Protein AF-A0A412IDP2-F1 (afdb_monomer)

Organism: NCBI:txid246787

pLDDT: mean 75.6, std 15.29, range [28.62, 92.94]

Mean predicted aligned error: 11.2 Å

Secondary structure (DSSP, 8-state):
-------HHHHHHHHHHHHHHHHHHHGGG-TT-HHHHHHHHHHHHHHHHHHHHHHHHT--SS--HHHHIIIIIHHHHHHHHHHHHHHHHHSTT----TTS--TTHHHHHHHHHHHHHHHHHTTSTTHHHHHHHHHHHHHT-GGGSSSTTHHHHHHHHHHHHHHHHHHHSTHHHHHHHHHHHHTT-THHHHHHHH--

InterPro domains:
  IPR002656 Acyltransferase 3 domain [PF01757] (7-167)
  IPR052734 Nodulation factor acetyltransferase [PTHR37312] (3-172)

Foldseek 3Di:
DDPDPPVVVLVVVVVVLVVLVVLLVVLPPVPDDPVSVVSNVVSVVCNLLVVLLQLLLPADLDDDLVVLCVPQVVVLVVVQVVVLVVCPVPPPPDDDDPFARDDCSLVSVLSSVLNVCRNVLVVDPPSLVVLCVQLVVLVPPPVCPGGSNNNVSSVNSNSSNNSNCVNPPVCVVVVCCVVCVVVVDPCVVVVVVVVD

Radius of gyration: 19.58 Å; Cα contacts (8 Å, |Δi|>4): 154; chains: 1; bounding box: 43×48×55 Å

Structure (mmCIF, N/CA/C/O backbone):
data_AF-A0A412IDP2-F1
#
_entry.id   AF-A0A412IDP2-F1
#
loop_
_atom_site.group_PDB
_atom_site.id
_atom_site.type_symbol
_atom_site.label_atom_id
_atom_site.label_alt_id
_atom_site.label_comp_id
_atom_site.label_asym_id
_atom_site.label_entity_id
_atom_site.label_seq_id
_atom_site.pdbx_PDB_ins_code
_atom_site.Cartn_x
_atom_site.Cartn_y
_atom_site.Cartn_z
_atom_site.occupancy
_atom_site.B_iso_or_equiv
_atom_site.auth_seq_id
_atom_site.auth_comp_id
_atom_site.auth_asym_id
_atom_site.auth_atom_id
_atom_site.pdbx_PDB_model_num
ATOM 1 N N . MET A 1 1 ? 1.877 4.593 30.888 1.00 32.22 1 MET A N 1
ATOM 2 C CA . MET A 1 1 ? 3.137 4.223 30.207 1.00 32.22 1 MET A CA 1
ATOM 3 C C . MET A 1 1 ? 2.965 2.845 29.567 1.00 32.22 1 MET A C 1
ATOM 5 O O . MET A 1 1 ? 3.419 1.853 30.108 1.00 32.22 1 MET A O 1
ATOM 9 N N . MET A 1 2 ? 2.223 2.764 28.457 1.00 28.62 2 MET A N 1
ATOM 10 C CA . MET A 1 2 ? 2.074 1.536 27.661 1.00 28.62 2 MET A CA 1
ATOM 11 C C . MET A 1 2 ? 2.874 1.723 26.373 1.00 28.62 2 MET A C 1
ATOM 13 O O . MET A 1 2 ? 2.318 2.063 25.331 1.00 28.62 2 MET A O 1
ATOM 17 N N . MET A 1 3 ? 4.200 1.613 26.475 1.00 34.38 3 MET A N 1
ATOM 18 C CA . MET A 1 3 ? 5.043 1.526 25.286 1.00 34.38 3 MET A CA 1
ATOM 19 C C . MET A 1 3 ? 4.814 0.173 24.620 1.00 34.38 3 MET A C 1
ATOM 21 O O . MET A 1 3 ? 4.956 -0.871 25.249 1.00 34.38 3 MET A O 1
ATOM 25 N N . GLU A 1 4 ? 4.417 0.249 23.352 1.00 42.62 4 GLU A N 1
ATOM 26 C CA . GLU A 1 4 ? 4.683 -0.704 22.277 1.00 42.62 4 GLU A CA 1
ATOM 27 C C . GLU A 1 4 ? 5.046 -2.133 22.700 1.00 42.62 4 GLU A C 1
ATOM 29 O O . GLU A 1 4 ? 6.212 -2.525 22.712 1.00 42.62 4 GLU A O 1
ATOM 34 N N . LYS A 1 5 ? 4.036 -2.995 22.846 1.00 40.06 5 LYS A N 1
ATOM 35 C CA . LYS A 1 5 ? 4.238 -4.400 22.481 1.00 40.06 5 LYS A CA 1
ATOM 36 C C . LYS A 1 5 ? 4.329 -4.453 20.953 1.00 40.06 5 LYS A C 1
ATOM 38 O O . LYS A 1 5 ? 3.347 -4.739 20.271 1.00 40.06 5 LYS A O 1
ATOM 43 N N . ARG A 1 6 ? 5.487 -4.061 20.409 1.00 53.22 6 ARG A N 1
ATOM 44 C CA . ARG A 1 6 ? 5.810 -4.189 18.983 1.00 53.22 6 ARG A CA 1
ATOM 45 C C . ARG A 1 6 ? 5.564 -5.652 18.619 1.00 53.22 6 ARG A C 1
ATOM 47 O O . ARG A 1 6 ? 6.106 -6.549 19.264 1.00 53.22 6 ARG A O 1
ATOM 54 N N . ILE A 1 7 ? 4.673 -5.909 17.667 1.00 56.81 7 ILE A N 1
ATOM 55 C CA . ILE A 1 7 ? 4.311 -7.277 17.287 1.00 56.81 7 ILE A CA 1
ATOM 56 C C . ILE A 1 7 ? 5.505 -7.843 16.515 1.00 56.81 7 ILE A C 1
ATOM 58 O O . ILE A 1 7 ? 5.587 -7.677 15.303 1.00 56.81 7 ILE A O 1
ATOM 62 N N . TYR A 1 8 ? 6.435 -8.477 17.230 1.00 58.53 8 TYR A N 1
ATOM 63 C CA . TYR A 1 8 ? 7.696 -9.015 16.704 1.00 58.53 8 TYR A CA 1
ATOM 64 C C . TYR A 1 8 ? 7.496 -9.834 15.417 1.00 58.53 8 TYR A C 1
ATOM 66 O O . TYR A 1 8 ? 8.236 -9.701 14.446 1.00 58.53 8 TYR A O 1
ATOM 74 N N . ASN A 1 9 ? 6.396 -10.589 15.354 1.00 65.75 9 ASN A N 1
ATOM 75 C CA . ASN A 1 9 ? 6.043 -11.403 14.194 1.00 65.75 9 ASN A CA 1
ATOM 76 C C . ASN A 1 9 ? 5.791 -10.577 12.920 1.00 65.75 9 ASN A C 1
ATOM 78 O O . ASN A 1 9 ? 6.116 -11.039 11.833 1.00 65.75 9 ASN A O 1
ATOM 82 N N . LEU A 1 10 ? 5.236 -9.363 13.020 1.00 71.06 10 LEU A N 1
ATOM 83 C CA . LEU A 1 10 ? 4.977 -8.523 11.843 1.00 71.06 10 LEU A CA 1
ATOM 84 C C . LEU A 1 10 ? 6.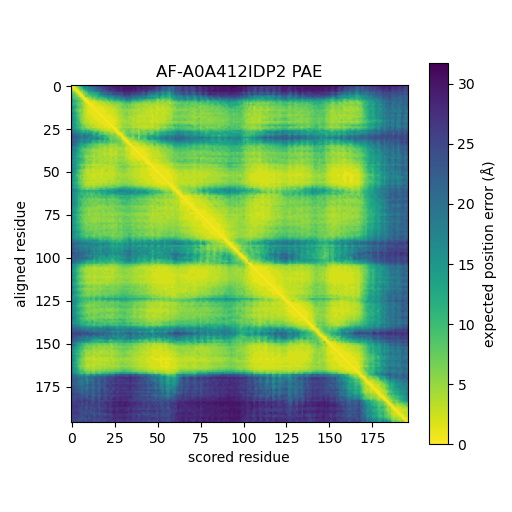254 -7.912 11.275 1.00 71.06 10 LEU A C 1
ATOM 86 O O . LEU A 1 10 ? 6.346 -7.724 10.064 1.00 71.06 10 LEU A O 1
ATOM 90 N N . ASP A 1 11 ? 7.230 -7.602 12.124 1.00 75.25 11 ASP A N 1
ATOM 91 C CA . ASP A 1 11 ? 8.505 -7.062 11.662 1.00 75.25 11 ASP A CA 1
ATOM 92 C C . ASP A 1 11 ? 9.315 -8.136 10.918 1.00 75.25 11 ASP A C 1
ATOM 94 O O . ASP A 1 11 ? 9.842 -7.851 9.843 1.00 75.25 11 ASP A O 1
ATOM 98 N N . ASN A 1 12 ? 9.280 -9.395 11.373 1.00 79.88 12 ASN A N 1
ATOM 99 C CA . ASN A 1 12 ? 9.872 -10.527 10.645 1.00 79.88 12 ASN A CA 1
ATOM 100 C C . ASN A 1 12 ? 9.239 -10.726 9.259 1.00 79.88 12 ASN A C 1
ATOM 102 O O . ASN A 1 12 ? 9.946 -10.931 8.273 1.00 79.88 12 ASN A O 1
ATOM 106 N N . VAL A 1 13 ? 7.909 -10.612 9.156 1.00 80.88 13 VAL A N 1
ATOM 107 C CA . VAL A 1 13 ? 7.217 -10.724 7.862 1.00 80.88 13 VAL A CA 1
ATOM 108 C C . VAL A 1 13 ? 7.631 -9.594 6.917 1.00 80.88 13 VAL A C 1
ATOM 110 O O . VAL A 1 13 ? 7.872 -9.851 5.741 1.00 80.88 13 VAL A O 1
ATOM 113 N N . LYS A 1 14 ? 7.777 -8.353 7.402 1.00 79.69 14 LYS A N 1
ATOM 114 C CA . LYS A 1 14 ? 8.266 -7.243 6.564 1.00 79.69 14 LYS A CA 1
ATOM 115 C C . LYS A 1 14 ? 9.670 -7.504 6.032 1.00 79.69 14 LYS A C 1
ATOM 117 O O . LYS A 1 14 ? 9.918 -7.209 4.870 1.00 79.69 14 LYS A O 1
ATOM 122 N N . VAL A 1 15 ? 10.566 -8.060 6.851 1.00 84.75 15 VAL A N 1
ATOM 123 C CA . VAL A 1 15 ? 11.925 -8.409 6.410 1.00 84.75 15 VAL A CA 1
ATOM 124 C C . VAL A 1 15 ? 11.870 -9.433 5.277 1.00 84.75 15 VAL A C 1
ATOM 126 O O . VAL A 1 15 ? 12.473 -9.207 4.232 1.00 84.75 15 VAL A O 1
ATOM 129 N N . ILE A 1 16 ? 11.081 -10.501 5.434 1.00 84.12 16 ILE A N 1
ATOM 130 C CA . ILE A 1 16 ? 10.893 -11.516 4.384 1.00 84.12 16 ILE A CA 1
ATOM 131 C C . ILE A 1 16 ? 10.334 -10.883 3.104 1.00 84.12 16 ILE A C 1
ATOM 133 O O . ILE A 1 16 ? 10.817 -11.174 2.014 1.00 84.12 16 ILE A O 1
ATOM 137 N N . LEU A 1 17 ? 9.357 -9.979 3.220 1.00 84.94 17 LEU A N 1
ATOM 138 C CA . LEU A 1 17 ? 8.797 -9.282 2.063 1.00 84.94 17 LEU A CA 1
ATOM 139 C C . LEU A 1 17 ? 9.819 -8.395 1.360 1.00 84.94 17 LEU A C 1
ATOM 141 O O . LEU A 1 17 ? 9.873 -8.404 0.138 1.00 84.94 17 LEU A O 1
ATOM 145 N N . ILE A 1 18 ? 10.634 -7.647 2.106 1.00 86.12 18 ILE A N 1
ATOM 146 C CA . ILE A 1 18 ? 11.686 -6.803 1.528 1.00 86.12 18 ILE A CA 1
ATOM 147 C C . ILE A 1 18 ? 12.706 -7.671 0.787 1.00 86.12 18 ILE A C 1
ATOM 149 O O . ILE A 1 18 ? 13.084 -7.338 -0.333 1.00 86.12 18 ILE A O 1
ATOM 153 N N . LEU A 1 19 ? 13.100 -8.813 1.356 1.00 86.06 19 LEU A N 1
ATOM 154 C CA . LEU A 1 19 ? 13.964 -9.771 0.664 1.00 86.06 19 LEU A CA 1
ATOM 155 C C . LEU A 1 19 ? 13.311 -10.285 -0.626 1.00 86.06 19 LEU A C 1
ATOM 157 O O . LEU A 1 19 ? 13.968 -10.348 -1.661 1.00 86.06 19 LEU A O 1
ATOM 161 N N . LEU A 1 20 ? 12.009 -10.577 -0.593 1.00 84.81 20 LEU A N 1
ATOM 162 C CA . LEU A 1 20 ? 11.258 -11.035 -1.761 1.00 84.81 20 LEU A CA 1
ATOM 163 C C . LEU A 1 20 ? 11.147 -9.951 -2.852 1.00 84.81 20 LEU A C 1
ATOM 165 O O . LEU A 1 20 ? 11.246 -10.274 -4.035 1.00 84.81 20 LEU A O 1
ATOM 169 N N . VAL A 1 21 ? 11.021 -8.669 -2.470 1.00 85.25 21 VAL A N 1
ATOM 170 C CA . VAL A 1 21 ? 11.122 -7.516 -3.390 1.00 85.25 21 VAL A CA 1
ATOM 171 C C . VAL A 1 21 ? 12.492 -7.500 -4.061 1.00 85.25 21 VAL A C 1
ATOM 173 O O . VAL A 1 21 ? 12.570 -7.403 -5.284 1.00 85.25 21 VAL A O 1
ATOM 176 N N . ILE A 1 22 ? 13.565 -7.595 -3.270 1.00 85.56 22 ILE A N 1
ATOM 177 C CA . ILE A 1 22 ? 14.941 -7.526 -3.774 1.00 85.56 22 ILE A CA 1
ATOM 178 C C . ILE A 1 22 ? 15.183 -8.656 -4.775 1.00 85.56 22 ILE A C 1
ATOM 180 O O . ILE A 1 22 ? 15.602 -8.376 -5.892 1.00 85.56 22 ILE A O 1
ATOM 184 N N . ILE A 1 23 ? 14.834 -9.898 -4.423 1.00 84.19 23 ILE A N 1
ATOM 185 C CA . ILE A 1 23 ? 14.954 -11.061 -5.316 1.00 84.19 23 ILE A CA 1
ATOM 186 C C . ILE A 1 23 ? 14.135 -10.852 -6.598 1.00 84.19 23 ILE A C 1
ATOM 188 O O . ILE A 1 23 ? 14.627 -11.080 -7.699 1.00 84.19 23 ILE A O 1
ATOM 192 N N . GLY A 1 24 ? 12.895 -10.369 -6.482 1.00 80.50 24 GLY A N 1
ATOM 193 C CA . GLY A 1 24 ? 12.054 -10.103 -7.649 1.00 80.50 24 GLY A CA 1
ATOM 194 C C . GLY A 1 24 ? 12.657 -9.074 -8.613 1.00 80.50 24 GLY A C 1
ATOM 195 O O . GLY A 1 24 ? 12.518 -9.223 -9.826 1.00 80.50 24 GLY A O 1
ATOM 196 N N . HIS A 1 25 ? 13.340 -8.049 -8.093 1.00 82.25 25 HIS A N 1
ATOM 197 C CA . HIS A 1 25 ? 13.993 -7.020 -8.906 1.00 82.25 25 HIS A CA 1
ATOM 198 C C . HIS A 1 25 ? 15.374 -7.423 -9.429 1.00 82.25 25 HIS A C 1
ATOM 200 O O . HIS A 1 25 ? 15.733 -7.007 -10.526 1.00 82.25 25 HIS A O 1
ATOM 206 N N . THR A 1 26 ? 16.155 -8.226 -8.707 1.00 80.88 26 THR A N 1
ATOM 207 C CA . THR A 1 26 ? 17.457 -8.694 -9.213 1.00 80.88 26 THR A CA 1
ATOM 208 C C . THR A 1 26 ? 17.288 -9.661 -10.378 1.00 80.88 26 THR A C 1
ATOM 210 O O . THR A 1 26 ? 18.048 -9.602 -11.341 1.00 80.88 26 THR A O 1
ATOM 213 N N . LEU A 1 27 ? 16.235 -10.479 -10.345 1.00 79.06 27 LEU A N 1
ATOM 214 C CA . LEU A 1 27 ? 15.867 -11.377 -11.439 1.00 79.06 27 LEU A CA 1
ATOM 215 C C . LEU A 1 27 ? 15.284 -10.635 -12.653 1.00 79.06 27 LEU A C 1
ATOM 217 O O . LEU A 1 27 ? 15.043 -11.249 -13.693 1.00 79.06 27 LEU A O 1
ATOM 221 N N . LEU A 1 28 ? 15.051 -9.317 -12.561 1.00 68.25 28 LEU A N 1
ATOM 222 C CA . LEU A 1 28 ? 14.454 -8.550 -13.654 1.00 68.25 28 LEU A CA 1
ATOM 223 C C . LEU A 1 28 ? 15.334 -8.548 -14.914 1.00 68.25 28 LEU A C 1
ATOM 225 O O . LEU A 1 28 ? 14.795 -8.457 -16.007 1.00 68.25 28 LEU A O 1
ATOM 229 N N . ASN A 1 29 ? 16.653 -8.696 -14.763 1.00 66.75 29 ASN A N 1
ATOM 230 C CA . ASN A 1 29 ? 17.625 -8.672 -15.863 1.00 66.75 29 ASN A CA 1
ATOM 231 C C . ASN A 1 29 ? 17.911 -10.056 -16.477 1.00 66.75 29 ASN A C 1
ATOM 233 O O . ASN A 1 29 ? 18.666 -10.150 -17.440 1.00 66.75 29 ASN A O 1
ATOM 237 N N . SER A 1 30 ? 17.313 -11.123 -15.945 1.00 69.56 30 SER A N 1
ATOM 238 C CA . SER A 1 30 ? 17.526 -12.509 -16.382 1.00 69.56 30 SER A CA 1
ATOM 239 C C . SER A 1 30 ? 16.398 -12.996 -17.301 1.00 69.56 30 SER A C 1
ATOM 241 O O . SER A 1 30 ? 15.709 -13.964 -16.991 1.00 69.56 30 SER A O 1
ATOM 243 N N . TYR A 1 31 ? 16.171 -12.291 -18.412 1.00 65.81 31 TYR A N 1
ATOM 244 C CA . TYR A 1 31 ? 15.151 -12.670 -19.398 1.00 65.81 31 TYR A CA 1
ATOM 245 C C . TYR A 1 31 ? 15.568 -13.928 -20.180 1.00 65.81 31 TYR A C 1
ATOM 247 O O . TYR A 1 31 ? 16.721 -14.037 -20.591 1.00 65.81 31 TYR A O 1
ATOM 255 N N . GLY A 1 32 ? 14.619 -14.838 -20.437 1.00 68.38 32 GLY A N 1
ATOM 256 C CA . GLY A 1 32 ? 14.796 -15.976 -21.356 1.00 68.38 32 GLY A CA 1
ATOM 257 C C . GLY A 1 32 ? 14.748 -17.375 -20.731 1.00 68.38 32 GLY A C 1
ATOM 258 O O . GLY A 1 32 ? 14.792 -18.348 -21.474 1.00 68.38 32 GLY A O 1
ATOM 259 N N . ASP A 1 33 ? 14.626 -17.486 -19.406 1.00 80.62 33 ASP A N 1
ATOM 260 C CA . ASP A 1 33 ? 14.423 -18.759 -18.699 1.00 80.62 33 ASP A CA 1
ATOM 261 C C . ASP A 1 33 ? 13.018 -18.802 -18.072 1.00 80.62 33 ASP A C 1
ATOM 263 O O . ASP A 1 33 ? 12.671 -17.967 -17.226 1.00 80.62 33 ASP A O 1
ATOM 267 N N . ASP A 1 34 ? 12.216 -19.791 -18.473 1.00 80.75 34 ASP A N 1
ATOM 268 C CA . ASP A 1 34 ? 10.851 -20.011 -17.983 1.00 80.75 34 ASP A CA 1
ATOM 269 C C . ASP A 1 34 ? 10.806 -20.216 -16.458 1.00 80.75 34 ASP A C 1
ATOM 271 O O . ASP A 1 34 ? 9.870 -19.767 -15.787 1.00 80.75 34 ASP A O 1
ATOM 275 N N . GLY A 1 35 ? 11.839 -20.842 -15.882 1.00 82.06 35 GLY A N 1
ATOM 276 C CA . GLY A 1 35 ? 11.953 -21.039 -14.438 1.00 82.06 35 GLY A CA 1
ATOM 277 C C . GLY A 1 35 ? 12.119 -19.718 -13.685 1.00 82.06 35 GLY A C 1
ATOM 278 O O . GLY A 1 35 ? 11.480 -19.495 -12.652 1.00 82.06 35 GLY A O 1
ATOM 279 N N . ILE A 1 36 ? 12.924 -18.801 -14.226 1.00 81.12 36 ILE A N 1
ATOM 280 C CA . ILE A 1 36 ? 13.167 -17.480 -13.634 1.00 81.12 36 ILE A CA 1
ATOM 281 C C . ILE A 1 36 ? 11.921 -16.594 -13.741 1.00 81.12 36 ILE A C 1
ATOM 283 O O . ILE A 1 36 ? 11.580 -15.889 -12.784 1.00 81.12 36 ILE A O 1
ATOM 287 N N . GLU A 1 37 ? 11.197 -16.652 -14.861 1.00 80.25 37 GLU A N 1
ATOM 288 C CA . GLU A 1 37 ? 9.936 -15.920 -15.009 1.00 80.25 37 GLU A CA 1
ATOM 289 C C . GLU A 1 37 ? 8.860 -16.419 -14.037 1.00 80.25 37 GLU A C 1
ATOM 291 O O . GLU A 1 37 ? 8.148 -15.604 -13.438 1.00 80.25 37 GLU A O 1
ATOM 296 N N . TYR A 1 38 ? 8.786 -17.730 -13.787 1.00 82.12 38 TYR A N 1
ATOM 297 C CA . TYR A 1 38 ? 7.867 -18.285 -12.793 1.00 82.12 38 TYR A CA 1
ATOM 298 C C . TYR A 1 38 ? 8.193 -17.807 -11.370 1.00 82.12 38 TYR A C 1
ATOM 300 O O . TYR A 1 38 ? 7.304 -17.369 -10.631 1.00 82.12 38 TYR A O 1
ATOM 308 N N . ILE A 1 39 ? 9.477 -17.796 -10.995 1.00 82.12 39 ILE A N 1
ATOM 309 C CA . ILE A 1 39 ? 9.930 -17.264 -9.701 1.00 82.12 39 ILE A CA 1
ATOM 310 C C . ILE A 1 39 ? 9.581 -15.774 -9.584 1.00 82.12 39 ILE A C 1
ATOM 312 O O . ILE A 1 39 ? 9.013 -15.344 -8.577 1.00 82.12 39 ILE A O 1
ATOM 316 N N . ARG A 1 40 ? 9.833 -14.980 -10.631 1.00 79.50 40 ARG A N 1
ATOM 317 C CA . ARG A 1 40 ? 9.464 -13.554 -10.677 1.00 79.50 40 ARG A CA 1
ATOM 318 C C . ARG A 1 40 ? 7.965 -13.323 -10.534 1.00 79.50 40 ARG A C 1
ATOM 320 O O . ARG A 1 40 ? 7.552 -12.348 -9.894 1.00 79.50 40 ARG A O 1
ATOM 327 N N . PHE A 1 41 ? 7.150 -14.167 -11.160 1.00 80.62 41 PHE A N 1
ATOM 328 C CA . PHE A 1 41 ? 5.699 -14.108 -11.042 1.00 80.62 41 PHE A CA 1
ATOM 329 C C . PHE A 1 41 ? 5.271 -14.341 -9.591 1.00 80.62 41 PHE A C 1
ATOM 331 O O . PHE A 1 41 ? 4.593 -13.489 -9.018 1.00 80.62 41 PHE A O 1
ATOM 338 N N . ILE A 1 42 ? 5.764 -15.411 -8.959 1.00 81.19 42 ILE A N 1
ATOM 339 C CA . ILE A 1 42 ? 5.504 -15.715 -7.546 1.00 81.19 42 ILE A CA 1
ATOM 340 C C . ILE A 1 42 ? 5.921 -14.543 -6.652 1.00 81.19 42 ILE A C 1
ATOM 342 O O . ILE A 1 42 ? 5.106 -14.045 -5.871 1.00 81.19 42 ILE A O 1
ATOM 346 N N . CYS A 1 43 ? 7.154 -14.044 -6.790 1.00 83.44 43 CYS A N 1
ATOM 347 C CA . CYS A 1 43 ? 7.641 -12.924 -5.987 1.00 83.44 43 CYS A CA 1
ATOM 348 C C . CYS A 1 43 ? 6.701 -11.715 -6.085 1.00 83.44 43 CYS A C 1
ATOM 350 O O . CYS A 1 43 ? 6.310 -11.160 -5.059 1.00 83.44 43 CYS A O 1
ATOM 352 N N . ARG A 1 44 ? 6.259 -11.327 -7.287 1.00 75.62 44 ARG A N 1
ATOM 353 C CA . ARG A 1 44 ? 5.337 -10.188 -7.451 1.00 75.62 44 ARG A CA 1
ATOM 354 C C . ARG A 1 44 ? 3.932 -10.466 -6.920 1.00 75.62 44 ARG A C 1
ATOM 356 O O . ARG A 1 44 ? 3.363 -9.588 -6.267 1.00 75.62 44 ARG A O 1
ATOM 363 N N . CYS A 1 45 ? 3.395 -11.661 -7.159 1.00 81.62 45 CYS A N 1
ATOM 364 C CA . CYS A 1 45 ? 2.049 -12.051 -6.742 1.00 81.62 45 CYS A CA 1
ATOM 365 C C . CYS A 1 45 ? 1.868 -12.059 -5.228 1.00 81.62 45 CYS A C 1
ATOM 367 O O . CYS A 1 45 ? 0.792 -11.710 -4.759 1.00 81.62 45 CYS A O 1
ATOM 369 N N . PHE A 1 46 ? 2.891 -12.417 -4.453 1.00 80.69 46 PHE A N 1
ATOM 370 C CA . PHE A 1 46 ? 2.774 -12.412 -2.994 1.00 80.69 46 PHE A CA 1
ATOM 371 C C . PHE A 1 46 ? 3.203 -11.088 -2.379 1.00 80.69 46 PHE A C 1
ATOM 373 O O . PHE A 1 46 ? 2.555 -10.601 -1.455 1.00 80.69 46 PHE A O 1
ATOM 380 N N . THR A 1 47 ? 4.261 -10.467 -2.897 1.00 86.38 47 THR A N 1
ATOM 381 C CA . THR A 1 47 ? 4.866 -9.331 -2.203 1.00 86.38 47 THR A CA 1
ATOM 382 C C . THR A 1 47 ? 3.946 -8.120 -2.153 1.00 86.38 47 THR A C 1
ATOM 384 O O . THR A 1 47 ? 3.708 -7.579 -1.075 1.00 86.38 47 THR A O 1
ATOM 387 N N . MET A 1 48 ? 3.378 -7.708 -3.291 1.00 86.31 48 MET A N 1
ATOM 388 C CA . MET A 1 48 ? 2.566 -6.486 -3.345 1.00 86.31 48 MET A CA 1
ATOM 389 C C . MET A 1 48 ? 1.237 -6.622 -2.585 1.00 86.31 48 MET A C 1
ATOM 391 O O . MET A 1 48 ? 0.940 -5.739 -1.770 1.00 86.31 48 MET A O 1
ATOM 395 N N . PRO A 1 49 ? 0.459 -7.713 -2.737 1.00 87.88 49 PRO A N 1
ATOM 396 C CA . PRO A 1 49 ? -0.740 -7.918 -1.927 1.00 87.88 49 PRO A CA 1
ATOM 397 C C . PRO A 1 49 ? -0.453 -7.994 -0.430 1.00 87.88 49 PRO A C 1
ATOM 399 O O . PRO A 1 49 ? -1.168 -7.380 0.360 1.00 87.88 49 PRO A O 1
ATOM 402 N N . LEU A 1 50 ? 0.606 -8.701 -0.024 1.00 87.62 50 LEU A N 1
ATOM 403 C CA . LEU A 1 50 ? 0.900 -8.918 1.392 1.00 87.62 50 LEU A CA 1
ATOM 404 C C . LEU A 1 50 ? 1.461 -7.648 2.048 1.00 87.62 50 LEU A C 1
ATOM 406 O O . LEU A 1 50 ? 1.082 -7.315 3.170 1.00 87.62 50 LEU A O 1
ATOM 410 N N . PHE A 1 51 ? 2.263 -6.862 1.323 1.00 88.56 51 PHE A N 1
ATOM 411 C CA . PHE A 1 51 ? 2.705 -5.540 1.773 1.00 88.56 51 PHE A CA 1
ATOM 412 C C . PHE A 1 51 ? 1.521 -4.571 1.933 1.00 88.56 51 PHE A C 1
ATOM 414 O O . PHE A 1 51 ? 1.415 -3.873 2.950 1.00 88.56 51 PHE A O 1
ATOM 421 N N . THR A 1 52 ? 0.578 -4.604 0.985 1.00 91.12 52 THR A N 1
ATOM 422 C CA . THR A 1 52 ? -0.669 -3.826 1.045 1.00 91.12 52 THR A CA 1
ATOM 423 C C . THR A 1 52 ? -1.532 -4.233 2.240 1.00 91.12 52 THR A C 1
ATOM 425 O O . THR A 1 52 ? -2.009 -3.374 2.985 1.00 91.12 52 THR A O 1
ATOM 428 N N . PHE A 1 53 ? -1.674 -5.538 2.477 1.00 90.19 53 PHE A N 1
ATOM 429 C CA . PHE A 1 53 ? -2.405 -6.091 3.614 1.00 90.19 53 PHE A CA 1
ATOM 430 C C . PHE A 1 53 ? -1.801 -5.654 4.954 1.00 90.19 53 PHE A C 1
ATOM 432 O O . PHE A 1 53 ? -2.511 -5.119 5.804 1.00 90.19 53 PHE A O 1
ATOM 439 N N . ILE A 1 54 ? -0.484 -5.799 5.142 1.00 87.06 54 ILE A N 1
ATOM 440 C CA . ILE A 1 54 ? 0.195 -5.355 6.373 1.00 87.06 54 ILE A CA 1
ATOM 441 C C . ILE A 1 54 ? 0.024 -3.849 6.577 1.00 87.06 54 ILE A C 1
ATOM 443 O O . ILE A 1 54 ? -0.171 -3.382 7.700 1.00 87.06 54 ILE A O 1
ATOM 447 N N . SER A 1 55 ? 0.072 -3.073 5.498 1.00 89.31 55 SER A N 1
ATOM 448 C CA . SER A 1 55 ? -0.105 -1.626 5.582 1.00 89.31 55 SER A CA 1
ATOM 449 C C . SER A 1 55 ? -1.525 -1.241 6.003 1.00 89.31 55 SER A C 1
ATOM 451 O O . SER A 1 55 ? -1.686 -0.289 6.769 1.00 89.31 55 SER A O 1
ATOM 453 N N . GLY A 1 56 ? -2.538 -1.996 5.569 1.00 88.62 56 GLY A N 1
ATOM 454 C CA . GLY A 1 56 ? -3.908 -1.899 6.072 1.00 88.62 56 GLY A CA 1
ATOM 455 C C . GLY A 1 56 ? -4.013 -2.284 7.547 1.00 88.62 56 GLY A C 1
ATOM 456 O O . GLY A 1 56 ? -4.562 -1.524 8.339 1.00 88.62 56 GLY A O 1
ATOM 457 N N . TYR A 1 57 ? -3.394 -3.401 7.937 1.00 86.19 57 TYR A N 1
ATOM 458 C CA . TYR A 1 57 ? -3.366 -3.898 9.319 1.00 86.19 57 TYR A CA 1
ATOM 459 C C . TYR A 1 57 ? -2.787 -2.876 10.309 1.00 86.19 57 TYR A C 1
ATOM 461 O O . TYR A 1 57 ? -3.286 -2.708 11.419 1.00 86.19 57 TYR A O 1
ATOM 469 N N . LEU A 1 58 ? -1.738 -2.155 9.907 1.00 85.19 58 LEU A N 1
ATOM 470 C CA . LEU A 1 58 ? -1.096 -1.127 10.735 1.00 85.19 58 LEU A CA 1
ATOM 471 C C . LEU A 1 58 ? -1.782 0.248 10.658 1.00 85.19 58 LEU A C 1
ATOM 473 O O . LEU A 1 58 ? -1.406 1.168 11.389 1.00 85.19 58 LEU A O 1
ATOM 477 N N . THR A 1 59 ? -2.748 0.424 9.756 1.00 86.62 59 THR A N 1
ATOM 478 C CA . THR A 1 59 ? -3.460 1.693 9.587 1.00 86.62 59 THR A CA 1
ATOM 479 C C . THR A 1 59 ? -4.525 1.845 10.668 1.00 86.62 59 THR A C 1
ATOM 481 O O . THR A 1 59 ? -5.227 0.900 10.993 1.00 86.62 59 THR A O 1
ATOM 484 N N . LYS A 1 60 ? -4.649 3.058 11.215 1.00 82.56 60 LYS A N 1
ATOM 485 C CA . LYS A 1 60 ? -5.671 3.423 12.206 1.00 82.56 60 LYS A CA 1
ATOM 486 C C . LYS A 1 60 ? -6.830 4.145 11.524 1.00 82.56 60 LY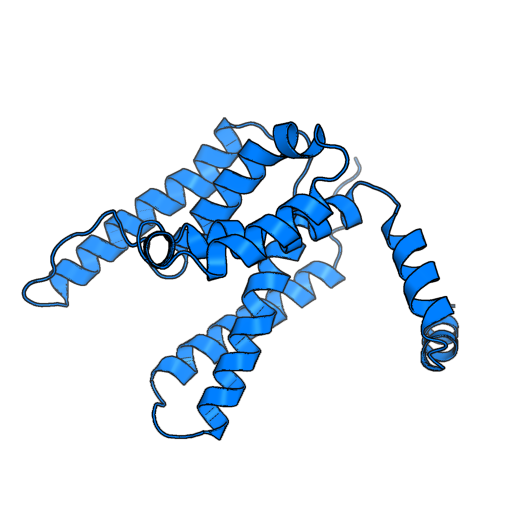S A C 1
ATOM 488 O O . LYS A 1 60 ? -6.601 4.814 10.520 1.00 82.56 60 LYS A O 1
ATOM 493 N N . LYS A 1 61 ? -8.038 4.052 12.095 1.00 77.31 61 LYS A N 1
ATOM 494 C CA . LYS A 1 61 ? -9.253 4.711 11.573 1.00 77.31 61 LYS A CA 1
ATOM 495 C C . LYS A 1 61 ? -9.079 6.220 11.407 1.00 77.31 61 LYS A C 1
ATOM 497 O O . LYS A 1 61 ? -9.391 6.779 10.363 1.00 77.31 61 LYS A O 1
ATOM 502 N N . GLU A 1 62 ? -8.595 6.864 12.463 1.00 77.56 62 GLU A N 1
ATOM 503 C CA . GLU A 1 62 ? -8.371 8.302 12.501 1.00 77.56 62 GLU A CA 1
ATOM 504 C C . GLU A 1 62 ? -6.887 8.578 12.300 1.00 77.56 62 GLU A C 1
ATOM 506 O O . GLU A 1 62 ? -6.027 8.100 13.047 1.00 77.56 62 GLU A O 1
ATOM 511 N N . GLN A 1 63 ? -6.581 9.333 11.252 1.00 79.81 63 GLN A N 1
ATOM 512 C CA . GLN A 1 63 ? -5.227 9.753 10.937 1.00 79.81 63 GLN A CA 1
ATOM 513 C C . GLN A 1 63 ? -5.225 11.234 10.602 1.00 79.81 63 GLN A C 1
ATOM 515 O O . GLN A 1 63 ? -6.062 11.717 9.843 1.00 79.81 63 GLN A O 1
ATOM 520 N N . ALA A 1 64 ? -4.243 11.951 11.140 1.00 84.25 64 ALA A N 1
ATOM 521 C CA . ALA A 1 64 ? -4.020 13.334 10.763 1.00 84.25 64 ALA A CA 1
ATOM 522 C C . ALA A 1 64 ? -3.625 13.396 9.281 1.00 84.25 64 ALA A C 1
ATOM 524 O O . ALA A 1 64 ? -2.575 12.876 8.893 1.00 84.25 64 ALA A O 1
ATOM 525 N N . PHE A 1 65 ? -4.445 14.063 8.467 1.00 84.19 65 PHE A N 1
ATOM 526 C CA . PHE A 1 65 ? -4.201 14.248 7.035 1.00 84.19 65 PHE A CA 1
ATOM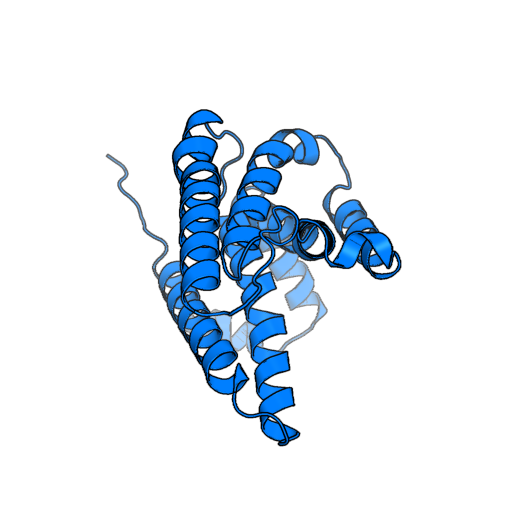 527 C C . PHE A 1 65 ? -2.789 14.790 6.765 1.00 84.19 65 PHE A C 1
ATOM 529 O O . PHE A 1 65 ? -2.026 14.197 6.004 1.00 84.19 65 PHE A O 1
ATOM 536 N N . TRP A 1 66 ? -2.389 15.834 7.498 1.00 86.62 66 TRP A N 1
ATOM 537 C CA . TRP A 1 66 ? -1.058 16.441 7.407 1.00 86.62 66 TRP A CA 1
ATOM 538 C C . TRP A 1 66 ? 0.090 15.472 7.696 1.00 86.62 66 TRP A C 1
ATOM 540 O O . TRP A 1 66 ? 1.150 15.567 7.079 1.00 86.62 66 TRP A O 1
ATOM 550 N N . LYS A 1 67 ? -0.117 14.495 8.587 1.00 86.56 67 LYS A N 1
ATOM 551 C CA . LYS A 1 67 ? 0.874 13.448 8.849 1.00 86.56 67 LYS A CA 1
ATOM 552 C C . LYS A 1 67 ? 1.042 12.560 7.615 1.00 86.56 67 LYS A C 1
ATOM 554 O O . LYS A 1 67 ? 2.166 12.303 7.199 1.00 86.56 67 LYS A O 1
ATOM 559 N N . ASN A 1 68 ? -0.054 12.137 6.991 1.00 85.81 68 ASN A N 1
ATOM 560 C CA . ASN A 1 68 ? 0.006 11.339 5.765 1.00 85.81 68 ASN A CA 1
ATOM 561 C C . ASN A 1 68 ? 0.630 12.123 4.600 1.00 85.81 68 ASN A C 1
ATOM 563 O O . ASN A 1 68 ? 1.433 11.560 3.863 1.00 85.81 68 ASN A O 1
ATOM 567 N N . VAL A 1 69 ? 0.354 13.424 4.478 1.00 86.69 69 VAL A N 1
ATOM 568 C CA . VAL A 1 69 ? 1.016 14.281 3.482 1.00 86.69 69 VAL A CA 1
ATOM 569 C C . VAL A 1 69 ? 2.528 14.323 3.717 1.00 86.69 69 VAL A C 1
ATOM 571 O O . VAL A 1 69 ? 3.296 14.031 2.806 1.00 86.69 69 VAL A O 1
ATOM 574 N N . LYS A 1 70 ? 2.966 14.610 4.949 1.00 87.94 70 LYS A N 1
ATOM 575 C CA . LYS A 1 70 ? 4.392 14.737 5.285 1.00 87.94 70 LYS A CA 1
ATOM 576 C C . LYS A 1 70 ? 5.180 13.437 5.097 1.00 87.94 70 LYS A C 1
ATOM 578 O O . LYS A 1 70 ? 6.330 13.490 4.682 1.00 87.94 70 LYS A O 1
ATOM 583 N N . TYR A 1 71 ? 4.591 12.287 5.429 1.00 86.62 71 TYR A N 1
ATOM 584 C CA . TYR A 1 71 ? 5.310 11.005 5.437 1.00 86.62 71 TYR A CA 1
ATOM 585 C C . TYR A 1 71 ? 5.066 10.122 4.208 1.00 86.62 71 TYR A C 1
ATOM 587 O O . TYR A 1 71 ? 5.813 9.169 4.016 1.00 86.62 71 TYR A O 1
ATOM 595 N N . LEU A 1 72 ? 4.045 10.397 3.391 1.00 87.06 72 LEU A N 1
ATOM 596 C CA . LEU A 1 72 ? 3.753 9.614 2.183 1.00 87.06 72 LEU A CA 1
ATOM 597 C C . LEU A 1 72 ? 3.832 10.481 0.932 1.00 87.06 72 LEU A C 1
ATOM 599 O O . LEU A 1 72 ? 4.635 10.193 0.051 1.00 87.06 72 LEU A O 1
ATOM 603 N N . LEU A 1 73 ? 3.045 11.559 0.872 1.00 87.31 73 LEU A N 1
ATOM 604 C CA . LEU A 1 73 ? 2.940 12.372 -0.341 1.00 87.31 73 LEU A CA 1
ATOM 605 C C . LEU A 1 73 ? 4.225 13.158 -0.622 1.00 87.31 73 LEU A C 1
ATOM 607 O O . LEU A 1 73 ? 4.700 13.161 -1.752 1.00 87.31 73 LEU A O 1
ATOM 611 N N . TYR A 1 74 ? 4.815 13.780 0.401 1.00 87.56 74 TYR A N 1
ATOM 612 C CA . TYR A 1 74 ? 6.050 14.546 0.240 1.00 87.56 74 TYR A CA 1
ATOM 613 C C . TYR A 1 74 ? 7.226 13.662 -0.216 1.00 87.56 74 TYR A C 1
ATOM 615 O O . TYR A 1 74 ? 7.815 13.984 -1.246 1.00 87.56 74 TYR A O 1
ATOM 623 N N . PRO A 1 75 ? 7.530 12.514 0.432 1.00 87.56 75 PRO A N 1
ATOM 624 C CA . PRO A 1 75 ? 8.536 11.588 -0.082 1.00 87.56 75 PRO A CA 1
ATOM 625 C C . PRO A 1 75 ? 8.199 11.074 -1.481 1.00 87.56 75 PRO A C 1
ATOM 627 O O . PRO A 1 75 ? 9.089 10.997 -2.318 1.00 87.56 75 PRO A O 1
ATOM 630 N N . CYS A 1 76 ? 6.928 10.766 -1.763 1.00 87.44 76 CYS A N 1
ATOM 631 C CA . CYS A 1 76 ? 6.503 10.329 -3.091 1.00 87.44 76 CYS A CA 1
ATOM 632 C C . CYS A 1 76 ? 6.880 11.356 -4.167 1.00 87.44 76 CYS A C 1
ATOM 634 O O . CYS A 1 76 ? 7.536 10.996 -5.140 1.00 87.44 76 CYS A O 1
ATOM 636 N N . LEU A 1 77 ? 6.520 12.629 -3.977 1.00 86.06 77 LEU A N 1
ATOM 637 C CA . LEU A 1 77 ? 6.830 13.705 -4.923 1.00 86.06 77 LEU A CA 1
ATOM 638 C C . LEU A 1 77 ? 8.337 13.964 -5.020 1.00 86.06 77 LEU A C 1
ATOM 640 O O . LEU A 1 77 ? 8.865 14.054 -6.125 1.00 86.06 77 LEU A O 1
ATOM 644 N N . LEU A 1 78 ? 9.034 14.021 -3.880 1.00 88.31 78 LEU A N 1
ATOM 645 C CA . LEU A 1 78 ? 10.481 14.229 -3.828 1.00 88.31 78 LEU A CA 1
ATOM 646 C C . LEU A 1 78 ? 11.219 13.149 -4.629 1.00 88.31 78 LEU A C 1
ATOM 648 O O . LEU A 1 78 ? 12.018 13.466 -5.505 1.00 88.31 78 LEU A O 1
ATOM 652 N N . PHE A 1 79 ? 10.924 11.874 -4.363 1.00 86.69 79 PHE A N 1
ATOM 653 C CA . PHE A 1 79 ? 11.569 10.770 -5.065 1.00 86.69 79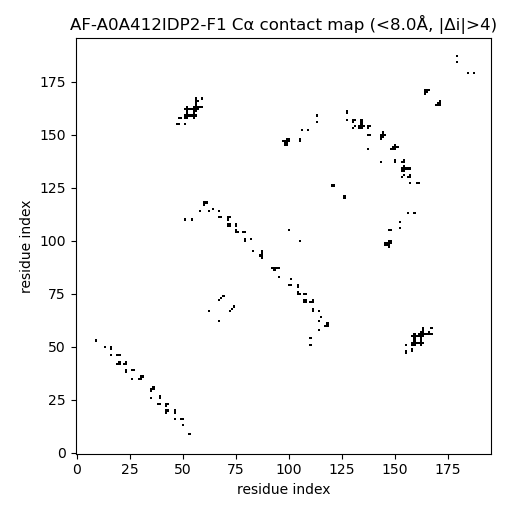 PHE A CA 1
ATOM 654 C C . PHE A 1 79 ? 11.172 10.707 -6.541 1.00 86.69 79 PHE A C 1
ATOM 656 O O . PHE A 1 79 ? 12.010 10.307 -7.343 1.00 86.69 79 PHE A O 1
ATOM 663 N N . THR A 1 80 ? 9.955 11.132 -6.909 1.00 84.25 80 THR A N 1
ATOM 664 C CA . THR A 1 80 ? 9.533 11.240 -8.321 1.00 84.25 80 THR A CA 1
ATOM 665 C C . THR A 1 80 ? 10.437 12.199 -9.071 1.00 84.25 80 THR A C 1
ATOM 667 O O . THR A 1 80 ? 11.093 11.798 -10.026 1.00 84.25 80 THR A O 1
ATOM 670 N N . VAL A 1 81 ? 10.579 13.422 -8.558 1.00 84.94 81 VAL A N 1
ATOM 671 C CA . VAL A 1 81 ? 11.432 14.445 -9.172 1.00 84.94 81 VAL A CA 1
ATOM 672 C C . VAL A 1 81 ? 12.890 13.991 -9.236 1.00 84.94 81 VAL A C 1
ATOM 674 O O . VAL A 1 81 ? 13.528 14.124 -10.276 1.00 84.94 81 VAL A O 1
ATOM 677 N N . VAL A 1 82 ? 13.422 13.414 -8.153 1.00 87.50 82 VAL A N 1
ATOM 678 C CA . VAL A 1 82 ? 14.807 12.916 -8.133 1.00 87.50 82 VAL A CA 1
ATOM 679 C C . VAL A 1 82 ? 15.017 11.815 -9.173 1.00 87.50 82 VAL A C 1
ATOM 681 O O . VAL A 1 82 ? 16.018 11.833 -9.882 1.00 87.50 82 VAL A O 1
ATOM 684 N N . ASN A 1 83 ? 14.091 10.862 -9.292 1.00 83.44 83 ASN A N 1
ATOM 685 C CA . ASN A 1 83 ? 14.214 9.774 -10.260 1.00 83.44 83 ASN A CA 1
ATOM 686 C C . ASN A 1 83 ? 14.140 10.276 -11.701 1.00 83.44 83 ASN A C 1
ATOM 688 O O . ASN A 1 83 ? 14.942 9.848 -12.525 1.00 83.44 83 ASN A O 1
ATOM 692 N N . ASP A 1 84 ? 13.238 11.210 -11.980 1.00 83.06 84 ASP A N 1
ATOM 693 C CA . ASP A 1 84 ? 13.113 11.817 -13.298 1.00 83.06 84 ASP A CA 1
ATOM 694 C C . ASP A 1 84 ? 14.372 12.591 -13.699 1.00 83.06 84 ASP A C 1
ATOM 696 O O . ASP A 1 84 ? 14.862 12.425 -14.814 1.00 83.06 84 ASP A O 1
ATOM 700 N N . ILE A 1 85 ? 14.956 13.366 -12.777 1.00 85.50 85 ILE A N 1
ATOM 701 C CA . ILE A 1 85 ? 16.237 14.050 -13.011 1.00 85.50 85 ILE A CA 1
ATOM 702 C C . ILE A 1 85 ? 17.339 13.031 -13.320 1.00 85.50 85 ILE A C 1
ATOM 704 O O . ILE A 1 85 ? 18.104 13.217 -14.263 1.00 85.50 85 ILE A O 1
ATOM 708 N N . LEU A 1 86 ? 17.418 11.933 -12.563 1.00 85.69 86 LEU A N 1
ATOM 709 C CA . LEU A 1 86 ? 18.404 10.882 -12.822 1.00 85.69 86 LEU A CA 1
ATOM 710 C C . LEU A 1 86 ? 18.192 10.222 -14.193 1.00 85.69 86 LEU A C 1
ATOM 712 O O . LEU A 1 86 ? 19.169 9.980 -14.899 1.00 85.69 86 LEU A O 1
ATOM 716 N N . GLN A 1 87 ? 16.946 9.975 -14.605 1.00 82.69 87 GLN A N 1
ATOM 717 C CA . GLN A 1 87 ? 16.656 9.421 -15.931 1.00 82.69 87 GLN A CA 1
ATOM 718 C C . GLN A 1 87 ? 17.019 10.389 -17.060 1.00 82.69 87 GLN A C 1
ATOM 720 O O . GLN A 1 87 ? 17.579 9.953 -18.063 1.00 82.69 87 GLN A O 1
ATOM 725 N N . MET A 1 88 ? 16.805 11.695 -16.875 1.00 83.94 88 MET A N 1
ATOM 726 C CA . MET A 1 88 ? 17.261 12.714 -17.828 1.00 83.94 88 MET A CA 1
ATOM 727 C C . MET A 1 88 ? 18.784 12.718 -18.013 1.00 83.94 88 MET A C 1
ATOM 729 O O . MET A 1 88 ? 19.260 13.010 -19.107 1.00 83.94 88 MET A O 1
ATOM 733 N N . LEU A 1 89 ? 19.551 12.404 -16.964 1.00 86.19 89 LEU A N 1
ATOM 734 C CA . LEU A 1 89 ? 21.017 12.374 -17.021 1.00 86.19 89 LEU A CA 1
ATOM 735 C C . LE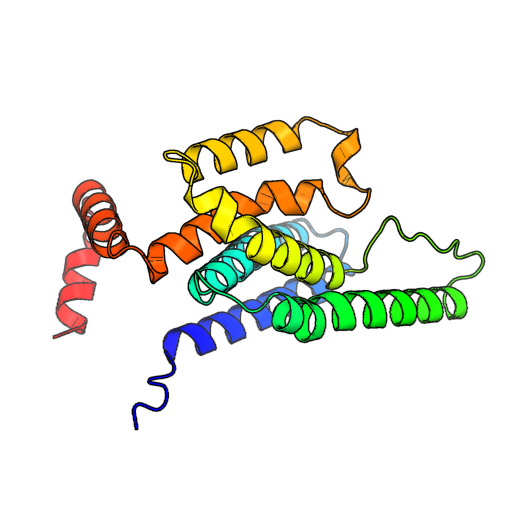U A 1 89 ? 21.570 11.094 -17.661 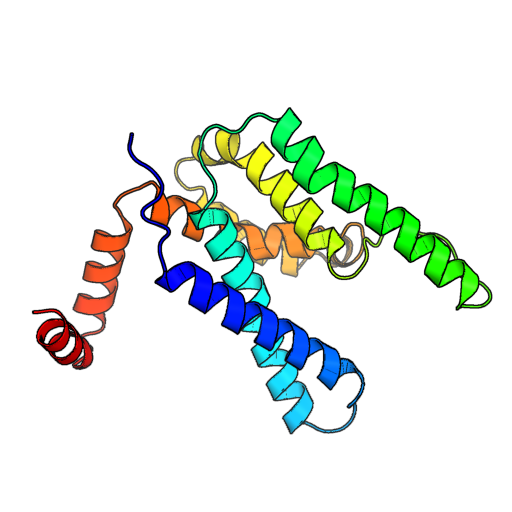1.00 86.19 89 LEU A C 1
ATOM 737 O O . LEU A 1 89 ? 22.630 11.132 -18.279 1.00 86.19 89 LEU A O 1
ATOM 741 N N . VAL A 1 90 ? 20.886 9.961 -17.488 1.00 87.38 90 VAL A N 1
ATOM 742 C CA . VAL A 1 90 ? 21.368 8.643 -17.937 1.00 87.38 90 VAL A CA 1
ATOM 743 C C . VAL A 1 90 ? 20.849 8.280 -19.330 1.00 87.38 90 VAL A C 1
ATOM 745 O O . VAL A 1 90 ? 21.547 7.607 -20.087 1.00 87.38 90 VAL A O 1
ATOM 748 N N . THR A 1 91 ? 19.631 8.697 -19.684 1.00 82.12 91 THR A N 1
ATOM 749 C CA . THR A 1 91 ? 18.955 8.275 -20.916 1.00 82.12 91 THR A CA 1
ATOM 750 C C . THR A 1 91 ? 18.859 9.428 -21.921 1.00 82.12 91 THR A C 1
ATOM 752 O O . THR A 1 91 ? 18.133 10.397 -21.681 1.00 82.12 91 THR A O 1
ATOM 755 N N . PRO A 1 92 ? 19.528 9.326 -23.085 1.00 76.06 92 PRO A N 1
ATOM 756 C CA . PRO A 1 92 ? 19.367 10.295 -24.163 1.00 76.06 92 PRO A CA 1
ATOM 757 C C . PRO A 1 92 ? 17.902 10.355 -24.622 1.00 76.06 92 PRO A C 1
ATOM 759 O O . PRO A 1 92 ? 17.285 9.316 -24.844 1.00 76.06 92 PRO A O 1
ATOM 762 N N . ASN A 1 93 ? 17.356 11.562 -24.800 1.00 77.94 93 ASN A N 1
ATOM 763 C CA . ASN A 1 93 ? 15.967 11.818 -25.223 1.00 77.94 93 ASN A CA 1
ATOM 764 C C . ASN A 1 93 ? 14.870 11.396 -24.223 1.00 77.94 93 ASN A C 1
ATOM 766 O O . ASN A 1 93 ? 13.735 11.138 -24.631 1.00 77.94 93 ASN A O 1
ATOM 770 N N . TYR A 1 94 ? 15.165 11.341 -22.920 1.00 76.44 94 TYR A N 1
ATOM 771 C CA . TYR A 1 94 ? 14.129 11.115 -21.910 1.00 76.44 94 TYR A CA 1
ATOM 772 C C . TYR A 1 94 ? 13.080 12.237 -21.920 1.00 76.44 94 TYR A C 1
ATOM 774 O O . TYR A 1 94 ? 13.397 13.411 -21.715 1.00 76.44 94 TYR A O 1
ATOM 782 N N . VAL A 1 95 ? 11.814 11.867 -22.120 1.00 73.00 95 VAL A N 1
ATOM 783 C CA . VAL A 1 95 ? 10.677 12.783 -21.996 1.00 73.00 95 VAL A CA 1
ATOM 784 C C . VAL A 1 95 ? 10.091 12.628 -20.605 1.00 73.00 95 VAL A C 1
ATOM 786 O O . VAL A 1 95 ? 9.551 11.581 -20.251 1.00 73.00 95 VAL A O 1
ATOM 789 N N . PHE A 1 96 ? 10.178 13.699 -19.829 1.00 68.19 96 PHE A N 1
ATOM 790 C CA . PHE A 1 96 ? 9.588 13.766 -18.504 1.00 68.19 96 PHE A CA 1
ATOM 791 C C . PHE A 1 96 ? 8.078 13.499 -18.556 1.00 68.19 96 PHE A C 1
ATOM 793 O O . PHE A 1 96 ? 7.334 14.180 -19.267 1.00 68.19 96 PHE A O 1
ATOM 800 N N . SER A 1 97 ? 7.618 12.511 -17.787 1.00 65.75 97 SER A N 1
ATOM 801 C CA . SER A 1 97 ? 6.215 12.110 -17.751 1.00 65.75 97 SER A CA 1
ATOM 802 C C . SER A 1 97 ? 5.723 11.973 -16.315 1.00 65.75 97 SER A C 1
ATOM 804 O O . SER A 1 97 ? 5.922 10.954 -15.660 1.00 65.75 97 SER A O 1
ATOM 806 N N . TRP A 1 98 ? 4.948 12.962 -15.862 1.00 61.97 98 TRP A N 1
ATOM 807 C CA . TRP A 1 98 ? 4.206 12.907 -14.591 1.00 61.97 98 TRP A CA 1
ATOM 808 C C . TRP A 1 98 ? 3.240 11.721 -14.487 1.00 61.97 98 TRP A C 1
ATOM 810 O O . TRP A 1 98 ? 2.740 11.414 -13.404 1.00 61.97 98 TRP A O 1
ATOM 820 N N . LYS A 1 99 ? 2.915 11.091 -15.618 1.00 57.44 99 LYS A N 1
ATOM 821 C CA . LYS A 1 99 ? 1.907 10.038 -15.694 1.00 57.44 99 LYS A CA 1
ATOM 822 C C . LYS A 1 99 ? 2.424 8.696 -15.194 1.00 57.44 99 LYS A C 1
ATOM 824 O O . LYS A 1 99 ? 1.606 7.838 -14.901 1.00 57.44 99 LYS A O 1
ATOM 829 N N . GLN A 1 100 ? 3.732 8.488 -15.058 1.00 59.78 100 GLN A N 1
ATOM 830 C CA . GLN A 1 100 ? 4.273 7.197 -14.627 1.00 59.78 100 GLN A CA 1
ATOM 831 C C . GLN A 1 100 ? 5.144 7.356 -13.380 1.00 59.78 100 GLN A C 1
ATOM 833 O O . GLN A 1 100 ? 6.355 7.512 -13.493 1.00 59.78 100 GLN A O 1
ATOM 838 N N . PRO A 1 101 ? 4.551 7.309 -12.171 1.00 60.62 101 PRO A N 1
ATOM 839 C CA . PRO A 1 101 ? 5.342 7.301 -10.949 1.00 60.62 101 PRO A CA 1
ATOM 840 C C . PRO A 1 101 ? 6.289 6.093 -10.944 1.00 60.62 101 PRO A C 1
ATOM 842 O O . PRO A 1 101 ? 5.876 4.967 -11.234 1.00 60.62 101 PRO A O 1
ATOM 845 N N . GLY A 1 102 ? 7.554 6.329 -10.590 1.00 63.41 102 GLY A N 1
ATOM 846 C CA . GLY A 1 102 ? 8.597 5.303 -10.556 1.00 63.41 102 GLY A CA 1
ATOM 847 C C . GLY A 1 102 ? 8.291 4.126 -9.614 1.00 63.41 102 GLY A C 1
ATOM 848 O O . GLY A 1 102 ? 7.348 4.143 -8.816 1.00 63.41 102 GLY A O 1
ATOM 849 N N . PHE A 1 103 ? 9.128 3.086 -9.679 1.00 64.88 103 PHE A N 1
ATOM 850 C CA . PHE A 1 103 ? 8.884 1.748 -9.109 1.00 64.88 103 PHE A CA 1
ATOM 851 C C . PHE A 1 103 ? 8.324 1.677 -7.679 1.00 64.88 103 PHE A C 1
ATOM 853 O O . PHE A 1 103 ? 7.485 0.820 -7.427 1.00 64.88 103 PHE A O 1
ATOM 860 N N . ALA A 1 104 ? 8.755 2.520 -6.737 1.00 70.75 104 ALA A N 1
ATOM 861 C CA . ALA A 1 104 ? 8.249 2.504 -5.354 1.00 70.75 104 ALA A CA 1
ATOM 862 C C . ALA A 1 104 ? 7.203 3.599 -5.067 1.00 70.75 104 ALA A C 1
ATOM 864 O O . ALA A 1 104 ? 6.462 3.531 -4.085 1.00 70.75 104 ALA A O 1
ATOM 865 N N . MET A 1 105 ? 7.125 4.618 -5.920 1.00 81.12 105 MET A N 1
ATOM 866 C CA . MET A 1 105 ? 6.331 5.825 -5.676 1.00 81.12 105 MET A CA 1
ATOM 867 C C . MET A 1 105 ? 4.847 5.573 -5.885 1.00 81.12 105 MET A C 1
ATOM 869 O O . MET A 1 105 ? 4.031 6.069 -5.110 1.00 81.12 105 MET A O 1
ATOM 873 N N . TRP A 1 106 ? 4.494 4.731 -6.863 1.00 83.69 106 TRP A N 1
ATOM 874 C CA . TRP A 1 106 ? 3.101 4.335 -7.076 1.00 83.69 106 TRP A CA 1
ATOM 875 C C . TRP A 1 106 ? 2.485 3.743 -5.803 1.00 83.69 106 TRP A C 1
ATOM 877 O O . TRP A 1 106 ? 1.319 3.993 -5.507 1.00 83.69 106 TRP A O 1
ATOM 887 N N . TYR A 1 107 ? 3.269 2.994 -5.021 1.00 86.31 107 TYR A N 1
ATOM 888 C CA . TYR A 1 107 ? 2.788 2.363 -3.799 1.00 86.31 107 TYR A CA 1
ATOM 889 C C . TYR A 1 107 ? 2.608 3.375 -2.660 1.00 86.31 107 TYR A C 1
ATOM 891 O O . TYR A 1 107 ? 1.624 3.309 -1.923 1.00 86.31 107 TYR A O 1
ATOM 899 N N . LEU A 1 108 ? 3.514 4.352 -2.533 1.00 88.12 108 LEU A N 1
ATOM 900 C CA . LEU A 1 108 ? 3.354 5.457 -1.578 1.00 88.12 108 LEU A CA 1
ATOM 901 C C . LEU A 1 108 ? 2.104 6.287 -1.888 1.00 88.12 108 LEU A C 1
ATOM 903 O O . LEU A 1 108 ? 1.344 6.618 -0.975 1.00 88.12 108 LEU A O 1
ATOM 907 N N . LEU A 1 109 ? 1.869 6.567 -3.171 1.00 87.62 109 LEU A N 1
ATOM 908 C CA . LEU A 1 109 ? 0.666 7.245 -3.643 1.00 87.62 109 LEU A CA 1
ATOM 909 C C . LEU A 1 109 ? -0.593 6.419 -3.338 1.00 87.62 109 LEU A C 1
ATOM 911 O O . LEU A 1 109 ? -1.550 6.950 -2.775 1.00 87.62 109 LEU A O 1
ATOM 915 N N . ALA A 1 110 ? -0.570 5.114 -3.627 1.00 89.44 110 ALA A N 1
ATOM 916 C CA . ALA A 1 110 ? -1.663 4.194 -3.317 1.00 89.44 110 ALA A CA 1
ATOM 917 C C . ALA A 1 110 ? -1.998 4.201 -1.819 1.00 89.44 110 ALA A C 1
ATOM 919 O O . ALA A 1 110 ? -3.152 4.384 -1.439 1.00 89.44 110 ALA A O 1
ATOM 920 N N . LEU A 1 111 ? -0.986 4.078 -0.954 1.00 89.88 111 LEU A N 1
ATOM 921 C CA . LEU A 1 111 ? -1.161 4.124 0.497 1.00 89.88 111 LEU A CA 1
ATOM 922 C C . LEU A 1 111 ? -1.741 5.445 0.987 1.00 89.88 111 LEU A C 1
ATOM 924 O O . LEU A 1 111 ? -2.575 5.446 1.895 1.00 89.88 111 LEU A O 1
ATOM 928 N N . PHE A 1 112 ? -1.285 6.562 0.420 1.00 90.62 112 PHE A N 1
ATOM 929 C CA . PHE A 1 112 ? -1.830 7.873 0.739 1.00 90.62 112 PHE A CA 1
ATOM 930 C C . PHE A 1 112 ? -3.324 7.926 0.401 1.00 90.62 112 PHE A C 1
ATOM 932 O O . PHE A 1 112 ? -4.133 8.248 1.273 1.00 90.62 112 PHE A O 1
ATOM 939 N N . ILE A 1 113 ? -3.695 7.518 -0.816 1.00 90.62 113 ILE A N 1
ATOM 940 C CA . ILE A 1 113 ? -5.087 7.469 -1.277 1.00 90.62 113 ILE A CA 1
ATOM 941 C C . ILE A 1 113 ? -5.926 6.562 -0.375 1.00 90.62 113 ILE A C 1
ATOM 943 O O . ILE A 1 113 ? -6.970 6.989 0.112 1.00 90.62 113 ILE A O 1
ATOM 947 N N . TYR A 1 114 ? -5.466 5.345 -0.079 1.00 92.38 114 TYR A N 1
ATOM 948 C CA . TYR A 1 114 ? -6.209 4.417 0.772 1.00 92.38 114 TYR A CA 1
ATOM 949 C C . TYR A 1 114 ? -6.459 4.979 2.166 1.00 92.38 114 TYR A C 1
ATOM 951 O O . TYR A 1 114 ? -7.572 4.878 2.668 1.00 92.38 114 TYR A O 1
ATOM 959 N N . ARG A 1 115 ? -5.451 5.595 2.793 1.00 90.19 115 ARG A N 1
ATOM 960 C CA . ARG A 1 115 ? -5.584 6.176 4.136 1.00 90.19 115 ARG A CA 1
ATOM 961 C C . ARG A 1 115 ? -6.538 7.363 4.173 1.00 90.19 115 ARG A C 1
ATOM 963 O O . ARG A 1 115 ? -7.270 7.515 5.145 1.00 90.19 115 ARG A O 1
ATOM 970 N N . VAL A 1 116 ? -6.540 8.187 3.127 1.00 89.56 116 VAL A N 1
ATOM 971 C CA . VAL A 1 116 ? -7.468 9.319 2.998 1.00 89.56 116 VAL A CA 1
ATOM 972 C C . VAL A 1 116 ? -8.893 8.835 2.721 1.00 89.56 116 VAL A C 1
ATOM 974 O O . VAL A 1 116 ? -9.841 9.367 3.294 1.00 89.56 116 VAL A O 1
ATOM 977 N N . LEU A 1 117 ? -9.054 7.806 1.884 1.00 90.00 117 LEU A N 1
ATOM 978 C CA . LEU A 1 117 ? -10.357 7.238 1.536 1.00 90.00 117 LEU A CA 1
ATOM 979 C C . LEU A 1 117 ? -10.940 6.339 2.629 1.00 90.00 117 LEU A C 1
ATOM 981 O O . LEU A 1 117 ? -12.158 6.209 2.715 1.00 90.00 117 LEU A O 1
ATOM 985 N N . LEU A 1 118 ? -10.105 5.743 3.482 1.00 89.69 118 LEU A N 1
ATOM 986 C CA . LEU A 1 118 ? -10.506 4.807 4.532 1.00 89.69 118 LEU A CA 1
ATOM 987 C C . LEU A 1 118 ? -11.718 5.272 5.364 1.00 89.69 118 LEU A C 1
ATOM 989 O O . LEU A 1 118 ? -12.687 4.515 5.430 1.00 89.69 118 LEU A O 1
ATOM 993 N N . PRO A 1 119 ? -11.753 6.479 5.969 1.00 86.12 119 PRO A N 1
ATOM 994 C CA . PRO A 1 119 ? -12.907 6.911 6.765 1.00 86.12 119 PRO A CA 1
ATOM 995 C C . PRO A 1 119 ? -14.217 6.980 5.967 1.00 86.12 119 PRO A C 1
ATOM 997 O O . PRO A 1 119 ? -15.287 6.792 6.545 1.00 86.12 119 PRO A O 1
ATOM 1000 N N . TYR A 1 120 ? -14.147 7.223 4.655 1.00 88.69 120 TYR A N 1
ATOM 1001 C CA . TYR A 1 120 ? -15.307 7.230 3.762 1.00 88.69 120 TYR A CA 1
ATOM 1002 C C . TYR A 1 120 ? -15.711 5.807 3.366 1.00 88.69 120 TYR A C 1
ATOM 1004 O O . TYR A 1 120 ? -16.887 5.456 3.434 1.00 88.69 120 TYR A O 1
ATOM 1012 N N . LEU A 1 121 ? -14.730 4.967 3.031 1.00 87.56 121 LEU A N 1
ATOM 1013 C CA . LEU A 1 121 ? -14.919 3.560 2.676 1.00 87.56 121 LEU A CA 1
ATOM 1014 C C . LEU A 1 121 ? -15.567 2.759 3.814 1.00 87.56 121 LEU A C 1
ATOM 1016 O O . LEU A 1 121 ? -16.446 1.939 3.565 1.00 87.56 121 LEU A O 1
ATOM 1020 N N . LEU A 1 122 ? -15.211 3.045 5.069 1.00 85.81 122 LEU A N 1
ATOM 1021 C CA . LEU A 1 122 ? -15.791 2.382 6.244 1.00 85.81 122 LEU A CA 1
ATOM 1022 C C . LEU A 1 122 ? -17.272 2.706 6.485 1.00 85.81 122 LEU A C 1
ATOM 1024 O O . LEU A 1 122 ? -17.924 2.001 7.251 1.00 85.81 122 LEU A O 1
ATOM 1028 N N . ARG A 1 123 ? -17.829 3.744 5.847 1.00 85.62 123 ARG A N 1
ATOM 1029 C CA . ARG A 1 123 ? -19.273 4.036 5.918 1.00 85.62 123 ARG A CA 1
ATOM 1030 C C . ARG A 1 123 ? -20.099 3.097 5.034 1.00 85.62 123 ARG A C 1
ATOM 1032 O O . ARG A 1 123 ? -21.317 3.043 5.173 1.00 85.62 123 ARG A O 1
ATOM 1039 N N . ILE A 1 124 ? -19.457 2.362 4.127 1.00 86.94 124 ILE A N 1
ATOM 1040 C CA . ILE A 1 124 ? -20.116 1.492 3.154 1.00 86.94 124 ILE A CA 1
ATOM 1041 C C . ILE A 1 124 ? -20.227 0.072 3.728 1.00 86.94 124 ILE A C 1
ATOM 1043 O O . ILE A 1 124 ? -19.226 -0.589 3.995 1.00 86.94 124 ILE A O 1
ATOM 1047 N N . LYS A 1 125 ? -21.458 -0.437 3.871 1.00 78.56 125 LYS A N 1
ATOM 1048 C CA . LYS A 1 125 ? -21.756 -1.727 4.530 1.00 78.56 125 LYS A CA 1
ATOM 1049 C C . LYS A 1 125 ? -21.083 -2.948 3.879 1.00 78.56 125 LYS A C 1
ATOM 1051 O O . LYS A 1 125 ? -20.695 -3.873 4.584 1.00 78.56 125 LYS A O 1
ATOM 1056 N N . TYR A 1 126 ? -20.930 -2.950 2.553 1.00 83.88 126 TYR A N 1
ATOM 1057 C CA . TYR A 1 126 ? -20.361 -4.063 1.771 1.00 83.88 126 TYR A CA 1
ATOM 1058 C C . TYR A 1 126 ? -19.046 -3.684 1.079 1.00 83.88 126 TYR A C 1
ATOM 1060 O O . TYR A 1 126 ? -18.763 -4.135 -0.031 1.00 83.88 126 TYR A O 1
ATOM 1068 N N . VAL A 1 127 ? -18.237 -2.832 1.717 1.00 87.75 127 VAL A N 1
ATOM 1069 C CA . VAL A 1 127 ? -17.033 -2.262 1.096 1.00 87.75 127 VAL A CA 1
ATOM 1070 C C . VAL A 1 127 ? -16.030 -3.315 0.610 1.00 87.75 127 VAL A C 1
ATOM 1072 O O . VAL A 1 127 ? -15.454 -3.143 -0.458 1.00 87.75 127 VAL A O 1
ATOM 1075 N N . ILE A 1 128 ? -15.863 -4.431 1.334 1.00 85.62 128 ILE A N 1
ATOM 1076 C CA . ILE A 1 128 ? -14.969 -5.525 0.921 1.00 85.62 128 ILE A CA 1
ATOM 1077 C C . ILE A 1 128 ? -15.461 -6.126 -0.401 1.00 85.62 128 ILE A C 1
ATOM 1079 O O . ILE A 1 128 ? -14.716 -6.137 -1.378 1.00 85.62 128 ILE A O 1
ATOM 1083 N N . THR A 1 129 ? -16.724 -6.555 -0.473 1.00 86.50 129 THR A N 1
ATOM 1084 C CA . THR A 1 129 ? -17.316 -7.123 -1.696 1.00 86.50 129 THR A CA 1
ATOM 1085 C C . THR A 1 129 ? -17.234 -6.148 -2.868 1.00 86.50 129 THR A C 1
ATOM 1087 O O . THR A 1 129 ? -16.830 -6.534 -3.961 1.00 86.50 129 THR A O 1
ATOM 1090 N N . LEU A 1 130 ? -17.537 -4.869 -2.628 1.00 87.94 130 LEU A N 1
ATOM 1091 C CA . LEU A 1 130 ? -17.438 -3.826 -3.648 1.00 87.94 130 LEU A CA 1
ATOM 1092 C C . LEU A 1 130 ? -15.999 -3.616 -4.123 1.00 87.94 130 LEU A C 1
ATOM 1094 O O . LEU A 1 130 ? -15.783 -3.478 -5.320 1.00 87.94 130 LEU A O 1
ATOM 1098 N N . SER A 1 131 ? -15.008 -3.643 -3.229 1.00 89.69 131 SER A N 1
ATOM 1099 C CA . SER A 1 131 ? -13.599 -3.533 -3.624 1.00 89.69 131 SER A CA 1
ATOM 1100 C C . SER A 1 131 ? -13.110 -4.716 -4.461 1.00 89.69 131 SER A C 1
ATOM 1102 O O . SER A 1 131 ? -12.322 -4.507 -5.377 1.00 89.69 131 SER A O 1
ATOM 1104 N N . PHE A 1 132 ? -13.601 -5.935 -4.212 1.00 89.00 132 PHE A N 1
ATOM 1105 C CA . PHE A 1 132 ? -13.304 -7.092 -5.062 1.00 89.00 132 PHE A CA 1
ATOM 1106 C C . PHE A 1 132 ? -13.940 -6.962 -6.446 1.00 89.00 132 PHE A C 1
ATOM 1108 O O . PHE A 1 132 ? -13.268 -7.196 -7.447 1.00 89.00 132 PHE A O 1
ATOM 1115 N N . LEU A 1 133 ? -15.204 -6.533 -6.512 1.00 89.38 133 LEU A N 1
ATOM 1116 C CA . LEU A 1 133 ? -15.875 -6.261 -7.785 1.00 89.38 133 LEU A CA 1
ATOM 1117 C C . LEU A 1 133 ? -15.156 -5.160 -8.567 1.00 89.38 133 LEU A C 1
ATOM 1119 O O . LEU A 1 133 ? -14.910 -5.311 -9.758 1.00 89.38 133 LEU A O 1
ATOM 1123 N N . LEU A 1 134 ? -14.765 -4.079 -7.891 1.00 87.81 134 LEU A N 1
ATOM 1124 C CA . LEU A 1 134 ? -14.034 -2.976 -8.503 1.00 87.81 134 LEU A CA 1
ATOM 1125 C C . LEU A 1 134 ? -12.657 -3.421 -9.008 1.00 87.81 134 LEU A C 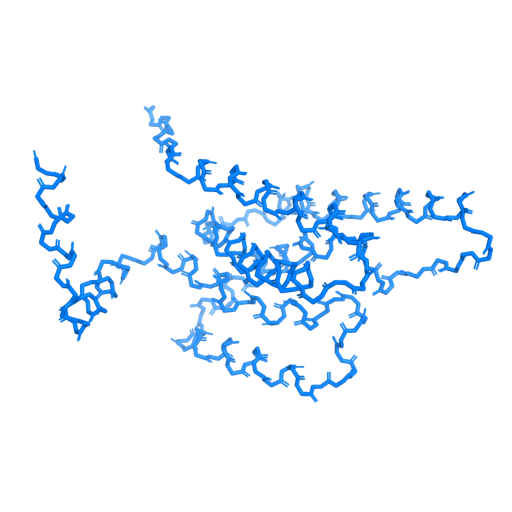1
ATOM 1127 O O . LEU A 1 134 ? -12.291 -3.098 -10.132 1.00 87.81 134 LEU A O 1
ATOM 1131 N N . SER A 1 135 ? -11.924 -4.198 -8.206 1.00 87.31 135 SER A N 1
ATOM 1132 C CA . SER A 1 135 ? -10.637 -4.796 -8.583 1.00 87.31 135 SER A CA 1
ATOM 1133 C C . SER A 1 135 ? -10.769 -5.658 -9.845 1.00 87.31 135 SER A C 1
ATOM 1135 O O . SER A 1 135 ? -9.979 -5.512 -10.776 1.00 87.31 135 SER A O 1
ATOM 1137 N N . TRP A 1 136 ? -11.823 -6.476 -9.935 1.00 86.56 136 TRP A N 1
ATOM 1138 C CA . TRP A 1 136 ? -12.100 -7.285 -11.122 1.00 86.56 136 TRP A CA 1
ATOM 1139 C C . TRP A 1 136 ? -12.438 -6.409 -12.339 1.00 86.56 136 TRP A C 1
ATOM 1141 O O . TRP A 1 136 ? -11.819 -6.547 -13.393 1.00 86.56 136 TRP A O 1
ATOM 1151 N N . LEU A 1 137 ? -13.372 -5.465 -12.201 1.00 86.12 137 LEU A N 1
ATOM 1152 C CA . LEU A 1 137 ? -13.823 -4.615 -13.308 1.00 86.12 137 LEU A CA 1
ATOM 1153 C C . LEU A 1 137 ? -12.696 -3.758 -13.893 1.00 86.12 137 LEU A C 1
ATOM 1155 O O . LEU A 1 137 ? -12.596 -3.626 -15.111 1.00 86.12 137 LEU A O 1
ATOM 1159 N N . VAL A 1 138 ? -11.822 -3.214 -13.045 1.00 84.38 138 VAL A N 1
ATOM 1160 C CA . VAL A 1 138 ? -10.695 -2.381 -13.487 1.00 84.38 138 VAL A CA 1
ATOM 1161 C C . VAL A 1 138 ? -9.698 -3.170 -14.339 1.00 84.38 138 VAL A C 1
ATOM 1163 O O . VAL A 1 138 ? -9.094 -2.595 -15.243 1.00 84.38 138 VAL A O 1
ATOM 1166 N N . GLY A 1 139 ? -9.577 -4.483 -14.128 1.00 76.69 139 GLY A N 1
ATOM 1167 C CA . GLY A 1 139 ? -8.742 -5.353 -14.959 1.00 76.69 139 GLY A CA 1
ATOM 1168 C C . GLY A 1 139 ? -9.168 -5.414 -16.431 1.00 76.69 139 GLY A C 1
ATOM 1169 O O . GLY A 1 139 ? -8.329 -5.672 -17.289 1.00 76.69 139 GLY A O 1
ATOM 1170 N N . PHE A 1 140 ? -10.435 -5.126 -16.743 1.00 78.19 140 PHE A N 1
ATOM 1171 C CA . PHE A 1 140 ? -10.953 -5.127 -18.116 1.00 78.19 140 PHE A CA 1
ATOM 1172 C C . PHE A 1 140 ? -10.860 -3.771 -18.819 1.00 78.19 140 PHE A C 1
ATOM 1174 O O . PHE A 1 140 ? -11.200 -3.682 -19.997 1.00 78.19 140 PHE A O 1
ATOM 1181 N N . ILE A 1 141 ? -10.431 -2.711 -18.127 1.00 77.00 141 ILE A N 1
ATOM 1182 C CA . ILE A 1 141 ? -10.407 -1.358 -18.687 1.00 77.00 141 ILE A CA 1
ATOM 1183 C C . ILE A 1 141 ? -8.976 -1.030 -19.147 1.00 77.00 141 ILE A C 1
ATOM 1185 O O . ILE A 1 141 ? -8.144 -0.640 -18.322 1.00 77.00 141 ILE A O 1
ATOM 1189 N N . PRO A 1 142 ? -8.665 -1.124 -20.456 1.00 63.06 142 PRO A N 1
ATOM 1190 C CA . PRO A 1 142 ? -7.300 -0.960 -20.963 1.00 63.06 142 PRO A CA 1
ATOM 1191 C C . PRO A 1 142 ? -6.745 0.460 -20.761 1.00 63.06 142 PRO A C 1
ATOM 1193 O O . PRO A 1 142 ? -5.535 0.640 -20.644 1.00 63.06 142 PRO A O 1
ATOM 1196 N N . PHE A 1 143 ? -7.616 1.471 -20.654 1.00 62.44 143 PHE A N 1
ATOM 1197 C CA . PHE A 1 143 ? -7.221 2.873 -20.470 1.00 62.44 143 PHE A CA 1
ATOM 1198 C C . PHE A 1 143 ? -6.752 3.208 -19.039 1.00 62.44 143 PHE A C 1
ATOM 1200 O O . PHE A 1 143 ? -6.065 4.200 -18.829 1.00 62.44 143 PHE A O 1
ATOM 1207 N N . ILE A 1 144 ? -7.076 2.377 -18.040 1.00 58.28 144 ILE A N 1
ATOM 1208 C CA . ILE A 1 144 ? -6.768 2.639 -16.616 1.00 58.28 144 ILE A CA 1
ATOM 1209 C C . ILE A 1 144 ? -5.383 2.071 -16.207 1.00 58.28 144 ILE A C 1
ATOM 1211 O O . ILE A 1 144 ? -4.942 2.204 -15.064 1.00 58.28 144 ILE A O 1
ATOM 1215 N N . GLY A 1 145 ? -4.658 1.449 -17.145 1.00 53.22 145 GLY A N 1
ATOM 1216 C CA . GLY A 1 145 ? -3.492 0.604 -16.867 1.00 53.22 145 GLY A CA 1
ATOM 1217 C C . GLY A 1 145 ? -2.190 1.323 -16.499 1.00 53.22 145 GLY A C 1
ATOM 1218 O O . GLY A 1 145 ? -1.565 0.966 -15.499 1.00 53.22 145 GLY A O 1
ATOM 1219 N N . ASN A 1 146 ? -1.763 2.304 -17.301 1.00 54.50 146 ASN A N 1
ATOM 1220 C CA . ASN A 1 146 ? -0.404 2.866 -17.210 1.00 54.50 146 ASN A CA 1
ATOM 1221 C C . ASN A 1 146 ? -0.342 4.305 -16.688 1.00 54.50 146 ASN A C 1
ATOM 1223 O O . ASN A 1 146 ? 0.672 4.688 -16.107 1.00 54.50 146 ASN A O 1
ATOM 1227 N N . ASP A 1 147 ? -1.420 5.075 -16.826 1.00 56.22 147 ASP A N 1
ATOM 1228 C CA . ASP A 1 147 ? -1.472 6.443 -16.317 1.00 56.22 147 ASP A CA 1
ATOM 1229 C C . ASP A 1 147 ? -1.743 6.426 -14.799 1.00 56.22 147 ASP A C 1
ATOM 1231 O O . ASP A 1 147 ? -2.708 5.845 -14.297 1.00 56.22 147 ASP A O 1
ATOM 1235 N N . TYR A 1 148 ? -0.825 7.028 -14.047 1.00 57.78 148 TYR A N 1
ATOM 1236 C CA . TYR A 1 148 ? -0.784 7.168 -12.588 1.00 57.78 148 TYR A CA 1
ATOM 1237 C C . TYR A 1 148 ? -0.801 5.857 -11.786 1.00 57.78 148 TYR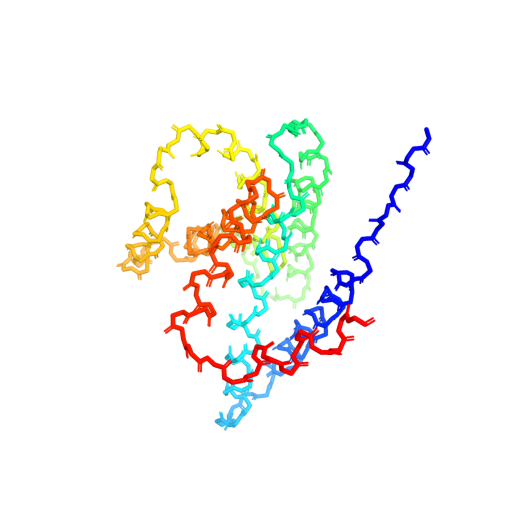 A C 1
ATOM 1239 O O . TYR A 1 148 ? -0.997 5.877 -10.572 1.00 57.78 148 TYR A O 1
ATOM 1247 N N . SER A 1 149 ? -0.573 4.706 -12.434 1.00 66.81 149 SER A N 1
ATOM 1248 C CA . SER A 1 149 ? -0.712 3.375 -11.816 1.00 66.81 149 SER A CA 1
ATOM 1249 C C . SER A 1 149 ? -2.094 3.125 -11.185 1.00 66.81 149 SER A C 1
ATOM 1251 O O . SER A 1 149 ? -2.216 2.327 -10.250 1.00 66.81 149 SER A O 1
ATOM 1253 N N . LEU A 1 150 ? -3.146 3.780 -11.695 1.00 71.31 150 LEU A N 1
ATOM 1254 C CA . LEU A 1 150 ? -4.508 3.704 -11.149 1.00 71.31 150 LEU A CA 1
ATOM 1255 C C . LEU A 1 150 ? -5.048 2.274 -11.114 1.00 71.31 150 LEU A C 1
ATOM 1257 O O . LEU A 1 150 ? -5.622 1.869 -10.105 1.00 71.31 150 LEU A O 1
ATOM 1261 N N . SER A 1 151 ? -4.784 1.480 -12.155 1.00 78.88 151 SER A N 1
ATOM 1262 C CA . SER A 1 151 ? -5.134 0.056 -12.180 1.00 78.88 151 SER A CA 1
ATOM 1263 C C . SER A 1 151 ? -4.627 -0.682 -10.936 1.00 78.88 151 SER A C 1
ATOM 1265 O O . SER A 1 151 ? -5.395 -1.361 -10.258 1.00 78.88 151 SER A O 1
ATOM 1267 N N . ARG A 1 152 ? -3.366 -0.463 -10.542 1.00 81.81 152 ARG A N 1
ATOM 1268 C CA . ARG A 1 152 ? -2.766 -1.113 -9.365 1.00 81.81 152 ARG A CA 1
ATOM 1269 C C . ARG A 1 152 ? -3.447 -0.678 -8.068 1.00 81.81 152 ARG A C 1
ATOM 1271 O O . ARG A 1 152 ? -3.669 -1.509 -7.192 1.00 81.81 152 ARG A O 1
ATOM 1278 N N . ILE A 1 153 ? -3.810 0.600 -7.956 1.00 86.44 153 ILE A N 1
ATOM 1279 C CA . ILE A 1 153 ? -4.499 1.152 -6.780 1.00 86.44 153 ILE A CA 1
ATOM 1280 C C . ILE A 1 153 ? -5.860 0.465 -6.584 1.00 86.44 153 ILE A C 1
ATOM 1282 O O . ILE A 1 153 ? -6.210 0.045 -5.486 1.00 86.44 153 ILE A O 1
ATOM 1286 N N . PHE A 1 154 ? -6.639 0.277 -7.644 1.00 87.69 154 PHE A N 1
ATOM 1287 C CA . PHE A 1 154 ? -7.921 -0.415 -7.500 1.00 87.69 154 PHE A CA 1
ATOM 1288 C C . PHE A 1 154 ? -7.753 -1.922 -7.296 1.00 87.69 154 PHE A C 1
ATOM 1290 O O . PHE A 1 154 ? -8.446 -2.504 -6.459 1.00 87.69 154 PHE A O 1
ATOM 1297 N N . CYS A 1 155 ? -6.790 -2.545 -7.982 1.00 87.81 155 CYS A N 1
ATOM 1298 C CA . CYS A 1 155 ? -6.527 -3.975 -7.852 1.00 87.81 155 CYS A CA 1
ATOM 1299 C C . CYS A 1 155 ? -6.126 -4.376 -6.425 1.00 87.81 155 CYS A C 1
ATOM 1301 O O . CYS A 1 155 ? -6.559 -5.425 -5.938 1.00 87.81 155 CYS A O 1
ATOM 1303 N N . PHE A 1 156 ? -5.326 -3.545 -5.742 1.00 89.81 156 PHE A N 1
ATOM 1304 C CA . PHE A 1 156 ? -4.804 -3.849 -4.406 1.00 89.81 156 PHE A CA 1
ATOM 1305 C C . PHE A 1 156 ? -5.668 -3.332 -3.239 1.00 89.81 156 PHE A C 1
ATOM 1307 O O . PHE A 1 156 ? -5.475 -3.768 -2.101 1.00 89.81 156 PHE A O 1
ATOM 1314 N N . LEU A 1 157 ? -6.659 -2.474 -3.502 1.00 90.88 157 LEU A N 1
ATOM 1315 C CA . LEU A 1 157 ? -7.619 -1.982 -2.507 1.00 90.88 157 LEU A CA 1
ATOM 1316 C C . LEU A 1 157 ? -8.263 -3.078 -1.625 1.00 90.88 157 LEU A C 1
ATOM 1318 O O . LEU A 1 157 ? -8.284 -2.889 -0.403 1.00 90.88 157 LEU A O 1
ATOM 1322 N N . PRO A 1 158 ? -8.766 -4.218 -2.158 1.00 90.56 158 PRO A N 1
ATOM 1323 C CA . PRO A 1 158 ? -9.375 -5.252 -1.317 1.00 90.56 158 PRO A CA 1
ATOM 1324 C C . PRO A 1 158 ? -8.401 -5.815 -0.275 1.00 90.56 158 PRO A C 1
ATOM 1326 O O . PRO A 1 158 ? -8.790 -6.039 0.870 1.00 90.56 158 PRO A O 1
ATOM 1329 N N . TYR A 1 159 ? -7.120 -5.973 -0.620 1.00 91.25 159 TYR A N 1
ATOM 1330 C CA . TYR A 1 159 ? -6.101 -6.465 0.312 1.00 91.25 159 TYR A CA 1
ATOM 1331 C C . TYR A 1 159 ? -5.823 -5.464 1.436 1.00 91.25 159 TYR A C 1
ATOM 1333 O O . TYR A 1 159 ? -5.660 -5.867 2.588 1.00 91.25 159 TYR A O 1
ATOM 1341 N N . PHE A 1 160 ? -5.824 -4.163 1.126 1.00 92.94 160 PHE A N 1
ATOM 1342 C CA . PHE A 1 160 ? -5.680 -3.108 2.131 1.00 92.94 160 PHE A CA 1
ATOM 1343 C C . PHE A 1 160 ? -6.837 -3.133 3.135 1.00 92.94 160 PHE A C 1
ATOM 1345 O O . PHE A 1 160 ? -6.617 -3.137 4.347 1.00 92.94 160 PHE A O 1
ATOM 1352 N N . LEU A 1 161 ? -8.072 -3.180 2.627 1.00 90.31 161 LEU 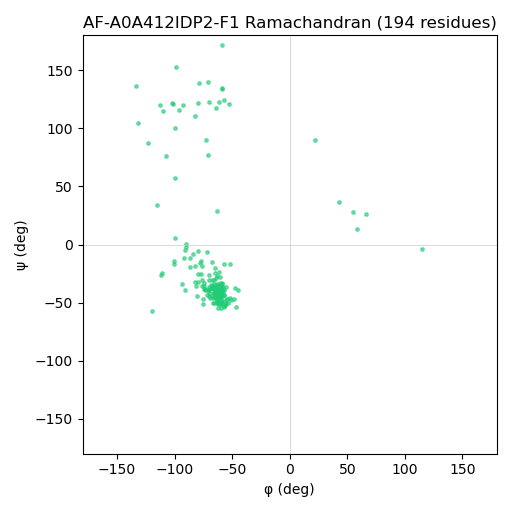A N 1
ATOM 1353 C CA . LEU A 1 161 ? -9.272 -3.212 3.459 1.00 90.31 161 LEU A CA 1
ATOM 1354 C C . LEU A 1 161 ? -9.311 -4.470 4.323 1.00 90.31 161 LEU A C 1
ATOM 1356 O O . LEU A 1 161 ? -9.550 -4.361 5.523 1.00 90.31 161 LEU A O 1
ATOM 1360 N N . LEU A 1 162 ? -9.011 -5.640 3.750 1.00 89.25 162 LEU A N 1
ATOM 1361 C CA . LEU A 1 162 ? -8.895 -6.884 4.510 1.00 89.25 162 LEU A CA 1
ATOM 1362 C C . LEU A 1 162 ? -7.909 -6.728 5.668 1.00 89.25 162 LEU A C 1
ATOM 1364 O O . LEU A 1 162 ? -8.275 -7.005 6.804 1.00 89.25 162 LEU A O 1
ATOM 1368 N N . GLY A 1 163 ? -6.705 -6.211 5.413 1.00 87.00 163 GLY A N 1
ATOM 1369 C CA . GLY A 1 163 ? -5.717 -5.964 6.464 1.00 87.00 163 GLY A CA 1
ATOM 1370 C C . GLY A 1 163 ? -6.258 -5.093 7.597 1.00 87.00 163 GLY A C 1
ATOM 1371 O O . GLY A 1 163 ? -6.124 -5.445 8.769 1.00 87.00 163 GLY A O 1
ATOM 1372 N N . TYR A 1 164 ? -6.926 -3.991 7.251 1.00 88.62 164 TYR A N 1
ATOM 1373 C CA . TYR A 1 164 ? -7.520 -3.076 8.225 1.00 88.62 164 TYR A CA 1
ATOM 1374 C C . TYR A 1 164 ? -8.621 -3.739 9.068 1.00 88.62 164 TYR A C 1
ATOM 1376 O O . TYR A 1 164 ? -8.590 -3.661 10.299 1.00 88.62 164 TYR A O 1
ATOM 1384 N N . PHE A 1 165 ? -9.566 -4.430 8.422 1.00 85.56 165 PHE A N 1
ATOM 1385 C CA . PHE A 1 165 ? -10.654 -5.127 9.110 1.00 85.56 165 PHE A CA 1
ATOM 1386 C C . PHE A 1 165 ? -10.126 -6.202 10.054 1.00 85.56 165 PHE A C 1
ATOM 1388 O O . PHE A 1 165 ? -10.626 -6.319 11.165 1.00 85.56 165 PHE A O 1
ATOM 1395 N N . VAL A 1 166 ? -9.081 -6.929 9.657 1.00 82.94 166 VAL A N 1
ATOM 1396 C CA . VAL A 1 166 ? -8.435 -7.945 10.496 1.00 82.94 166 VAL A CA 1
ATOM 1397 C C . VAL A 1 166 ? -7.830 -7.363 11.774 1.00 82.94 166 VAL A C 1
ATOM 1399 O O . VAL A 1 166 ? -7.857 -8.020 12.812 1.00 82.94 166 VAL A O 1
ATOM 1402 N N . ALA A 1 167 ? -7.293 -6.146 11.710 1.00 80.62 167 ALA A N 1
ATOM 1403 C CA . ALA A 1 167 ? -6.679 -5.491 12.859 1.00 80.62 167 ALA A CA 1
ATOM 1404 C C . ALA A 1 167 ? -7.688 -4.814 13.802 1.00 80.62 167 ALA A C 1
ATOM 1406 O O . ALA A 1 167 ? -7.444 -4.759 15.004 1.00 80.62 167 ALA A O 1
ATOM 1407 N N . HIS A 1 168 ? -8.765 -4.232 13.262 1.00 75.50 168 HIS A N 1
ATOM 1408 C CA . HIS A 1 168 ? -9.626 -3.292 13.999 1.00 75.50 168 HIS A CA 1
ATOM 1409 C C . HIS A 1 168 ? -11.025 -3.828 14.296 1.00 75.50 168 HIS A C 1
ATOM 1411 O O . HIS A 1 168 ? -11.643 -3.415 15.276 1.00 75.50 168 HIS A O 1
ATOM 1417 N N . GLU A 1 169 ? -11.530 -4.754 13.489 1.00 66.12 169 GLU A N 1
ATOM 1418 C CA . GLU A 1 169 ? -12.722 -5.514 13.825 1.00 66.12 169 GLU A CA 1
ATOM 1419 C C . GLU A 1 169 ? -12.244 -6.891 14.277 1.00 66.12 169 GLU A C 1
ATOM 1421 O O . GLU A 1 169 ? -11.588 -7.605 13.527 1.00 66.12 169 GLU A O 1
ATOM 1426 N N . ASN A 1 170 ? -12.575 -7.297 15.503 1.00 54.84 170 ASN A N 1
ATOM 1427 C CA . ASN A 1 170 ? -12.238 -8.604 16.094 1.00 54.84 170 ASN A CA 1
ATOM 1428 C C . ASN A 1 170 ? -12.875 -9.812 15.347 1.00 54.84 170 ASN A C 1
ATOM 1430 O O . ASN A 1 170 ? -13.185 -10.841 15.934 1.00 54.84 170 ASN A O 1
ATOM 1434 N N . ARG A 1 171 ? -13.117 -9.696 14.038 1.00 48.28 171 ARG A N 1
ATOM 1435 C CA . ARG A 1 171 ? -13.715 -10.680 13.137 1.00 48.28 171 ARG A CA 1
ATOM 1436 C C . ARG A 1 171 ? -12.699 -11.655 12.557 1.00 48.28 171 ARG A C 1
ATOM 1438 O O . ARG A 1 171 ? -13.108 -12.659 11.987 1.00 48.28 171 ARG A O 1
ATOM 1445 N N . PHE A 1 172 ? -11.393 -11.412 12.694 1.00 50.34 172 PHE A N 1
ATOM 1446 C CA . PHE A 1 172 ? -10.401 -12.366 12.194 1.00 50.34 172 PHE A CA 1
ATOM 1447 C C . PHE A 1 172 ? -10.347 -13.659 13.009 1.00 50.34 172 PHE A C 1
ATOM 1449 O O . PHE A 1 172 ? -10.021 -14.690 12.435 1.00 50.34 172 PHE A O 1
ATOM 1456 N N . SER A 1 173 ? -10.714 -13.648 14.297 1.00 51.44 173 SER A N 1
ATOM 1457 C CA . SER A 1 173 ? -10.942 -14.888 15.056 1.00 51.44 173 SER A CA 1
ATOM 1458 C C . SER A 1 173 ? -12.123 -15.665 14.476 1.00 51.44 173 SER A C 1
ATOM 1460 O O . SER A 1 173 ? -11.987 -16.842 14.185 1.00 51.44 173 SER A O 1
ATOM 1462 N N . ILE A 1 174 ? -13.227 -14.982 14.167 1.00 50.53 174 ILE A N 1
ATOM 1463 C CA . ILE A 1 174 ? -14.437 -15.586 13.590 1.00 50.53 174 ILE A CA 1
ATOM 1464 C C . ILE A 1 174 ? -14.167 -16.157 12.190 1.00 50.53 174 ILE A C 1
ATOM 1466 O O . ILE A 1 174 ? -14.621 -17.250 11.871 1.00 50.53 174 ILE A O 1
ATOM 1470 N N . ILE A 1 175 ? -13.405 -15.447 11.350 1.00 52.75 175 ILE A N 1
ATOM 1471 C CA . ILE A 1 175 ? -13.031 -15.908 10.005 1.00 52.75 175 ILE A CA 1
ATOM 1472 C C . ILE A 1 175 ? -11.976 -17.017 10.078 1.00 52.75 175 ILE A C 1
ATOM 1474 O O . ILE A 1 175 ? -12.077 -17.979 9.322 1.00 52.75 175 ILE A O 1
ATOM 1478 N N . LYS A 1 176 ? -10.992 -16.932 10.987 1.00 51.38 176 LYS A N 1
ATOM 1479 C CA . LYS A 1 176 ? -10.062 -18.041 11.250 1.00 51.38 176 LYS A CA 1
ATOM 1480 C C . LYS A 1 176 ? -10.836 -19.282 11.658 1.00 51.38 176 LYS A C 1
ATOM 1482 O O . LYS A 1 176 ? -10.686 -20.313 11.017 1.00 51.38 176 LYS A O 1
ATOM 1487 N N . ASP A 1 177 ? -11.692 -19.177 12.663 1.00 51.91 177 ASP A N 1
ATOM 1488 C CA . ASP A 1 177 ? -12.433 -20.324 13.161 1.00 51.91 177 ASP A CA 1
ATOM 1489 C C . ASP A 1 177 ? -13.360 -20.864 12.076 1.00 51.91 177 ASP A C 1
ATOM 1491 O O . ASP A 1 177 ? -13.320 -22.058 11.821 1.00 51.91 177 ASP A O 1
ATOM 1495 N N . ALA A 1 178 ? -14.078 -20.020 11.329 1.00 54.91 178 ALA A N 1
ATOM 1496 C CA . ALA A 1 178 ? -14.964 -20.455 10.247 1.00 54.91 178 ALA A CA 1
ATOM 1497 C C . ALA A 1 178 ? -14.234 -21.057 9.034 1.00 54.91 178 ALA A C 1
ATOM 1499 O O . ALA A 1 178 ? -14.741 -21.999 8.435 1.00 54.91 178 ALA A O 1
ATOM 1500 N N . ILE A 1 179 ? -13.064 -20.543 8.643 1.00 54.78 179 ILE A N 1
ATOM 1501 C CA . ILE A 1 179 ? -12.290 -21.103 7.525 1.00 54.78 179 ILE A CA 1
ATOM 1502 C C . ILE A 1 179 ? -11.607 -22.399 7.967 1.00 54.78 179 ILE A C 1
ATOM 1504 O O . ILE A 1 179 ? -11.722 -23.400 7.268 1.00 54.78 179 ILE A O 1
ATOM 1508 N N . PHE A 1 180 ? -10.950 -22.426 9.131 1.00 53.84 180 PHE A N 1
ATOM 1509 C CA . PHE A 1 180 ? -10.182 -23.587 9.592 1.00 53.84 180 PHE A CA 1
ATOM 1510 C C . PHE A 1 180 ? -11.056 -24.734 10.127 1.00 53.84 180 PHE A C 1
ATOM 1512 O O . PHE A 1 180 ? -10.686 -25.890 9.926 1.00 53.84 180 PHE A O 1
ATOM 1519 N N . THR A 1 181 ? -12.231 -24.465 10.716 1.00 53.31 181 THR A N 1
ATOM 1520 C CA . THR A 1 181 ? -13.205 -25.534 11.042 1.00 53.31 181 THR A CA 1
ATOM 1521 C C . THR A 1 181 ? -13.842 -26.124 9.788 1.00 53.31 181 THR A C 1
ATOM 1523 O O . THR A 1 181 ? -14.041 -27.333 9.714 1.00 53.31 181 THR A O 1
ATOM 1526 N N . LYS A 1 182 ? -14.110 -25.304 8.765 1.00 51.91 182 LYS A N 1
ATOM 1527 C CA . LYS A 1 182 ? -14.766 -25.747 7.526 1.00 51.91 182 LYS A CA 1
ATOM 1528 C C . LYS A 1 182 ? -13.810 -26.448 6.555 1.00 51.91 182 LYS A C 1
ATOM 1530 O O . LYS A 1 182 ? -14.253 -27.297 5.790 1.00 51.91 182 LYS A O 1
ATOM 1535 N N . LEU A 1 183 ? -12.507 -26.151 6.616 1.00 58.38 183 LEU A N 1
ATOM 1536 C CA . LEU A 1 183 ? -11.473 -26.840 5.829 1.00 58.38 183 LEU A CA 1
ATOM 1537 C C . LEU A 1 183 ? -11.039 -28.200 6.412 1.00 58.38 183 LEU A C 1
ATOM 1539 O O . LEU A 1 183 ? -10.227 -28.874 5.786 1.00 58.38 183 LEU A O 1
ATOM 1543 N N . ASN A 1 184 ? -11.533 -28.590 7.598 1.00 48.06 184 ASN A N 1
ATOM 1544 C CA . ASN A 1 184 ? -11.206 -29.839 8.309 1.00 48.06 184 ASN A CA 1
ATOM 1545 C C . ASN A 1 184 ? -9.702 -30.197 8.281 1.00 48.06 184 ASN A C 1
ATOM 1547 O O . ASN A 1 184 ? -9.297 -31.354 8.123 1.00 48.06 184 ASN A O 1
ATOM 1551 N N . TRP A 1 185 ? -8.844 -29.176 8.358 1.00 51.47 185 TRP A N 1
ATOM 1552 C CA . TRP A 1 185 ? -7.419 -29.350 8.124 1.00 51.47 185 TRP A CA 1
ATOM 1553 C C . TRP A 1 185 ? -6.761 -29.874 9.401 1.00 51.47 185 TRP A C 1
ATOM 1555 O O . TRP A 1 185 ? -6.629 -29.160 10.395 1.00 51.47 185 TRP A O 1
ATOM 1565 N N . ARG A 1 186 ? -6.313 -31.136 9.365 1.00 47.28 186 ARG A N 1
ATOM 1566 C CA . ARG A 1 186 ? -5.655 -31.851 10.480 1.00 47.28 186 ARG A CA 1
ATOM 1567 C C . ARG A 1 186 ? -4.464 -31.107 11.115 1.00 47.28 186 ARG A C 1
ATOM 1569 O O . ARG A 1 186 ? -4.099 -31.417 12.245 1.00 47.28 186 ARG A O 1
ATOM 1576 N N . GLY A 1 187 ? -3.895 -30.100 10.444 1.00 52.09 187 GLY A N 1
ATOM 1577 C CA . GLY A 1 187 ? -2.863 -29.217 11.001 1.00 52.09 187 GLY A CA 1
ATOM 1578 C C . GLY A 1 187 ? -3.335 -28.334 12.168 1.00 52.09 187 GLY A C 1
ATOM 1579 O O . GLY A 1 187 ? -2.508 -27.915 12.976 1.00 52.09 187 GLY A O 1
ATOM 1580 N N . TYR A 1 188 ? -4.647 -28.106 12.322 1.00 51.78 188 TYR A N 1
ATOM 1581 C CA . TYR A 1 188 ? -5.208 -27.303 13.418 1.00 51.78 188 TYR A CA 1
ATOM 1582 C C . TYR A 1 188 ? -4.877 -27.892 14.802 1.00 51.78 188 TYR A C 1
ATOM 1584 O O . TYR A 1 188 ? -4.465 -27.166 15.705 1.00 51.78 188 TYR A O 1
ATOM 1592 N N . TYR A 1 189 ? -4.948 -29.220 14.948 1.00 51.69 189 TYR A N 1
ATOM 1593 C CA . TYR A 1 189 ? -4.614 -29.910 16.201 1.00 51.69 189 TYR A CA 1
ATOM 1594 C C . TYR A 1 189 ? -3.114 -29.879 16.528 1.00 51.69 189 TYR A C 1
ATOM 1596 O O . TYR A 1 189 ? -2.742 -29.845 17.701 1.00 51.69 189 TYR A O 1
ATOM 1604 N N . LEU A 1 190 ? -2.249 -29.851 15.510 1.00 50.59 190 LEU A N 1
ATOM 1605 C CA . LEU A 1 190 ? -0.799 -29.728 15.687 1.00 50.59 190 LEU A CA 1
ATOM 1606 C C . LEU A 1 190 ? -0.405 -28.316 16.136 1.00 50.59 190 LEU A C 1
ATOM 1608 O O . LEU A 1 190 ? 0.369 -28.176 17.079 1.00 50.59 190 LEU A O 1
ATOM 1612 N N . CYS A 1 191 ? -0.988 -27.272 15.541 1.00 46.38 191 CYS A N 1
ATOM 1613 C CA . CYS A 1 191 ? -0.740 -25.893 15.969 1.00 46.38 191 CYS A CA 1
ATOM 1614 C C . CYS A 1 191 ? -1.305 -25.593 17.366 1.00 46.38 191 CYS A C 1
ATOM 1616 O O . CYS A 1 191 ? -0.665 -24.873 18.130 1.00 46.38 191 CYS A O 1
ATOM 1618 N N . TYR A 1 192 ? -2.456 -26.170 17.731 1.00 51.41 192 TYR A N 1
ATOM 1619 C CA . TYR A 1 192 ? -3.050 -25.986 19.061 1.00 51.41 192 TYR A CA 1
ATOM 1620 C C . TYR A 1 192 ? -2.188 -26.589 20.184 1.00 51.41 192 TYR A C 1
ATOM 1622 O O . TYR A 1 192 ? -2.156 -26.066 21.294 1.00 51.41 192 TYR A O 1
ATOM 1630 N N . ARG A 1 193 ? -1.441 -27.663 19.894 1.00 39.94 193 ARG A N 1
ATOM 1631 C CA . ARG A 1 193 ? -0.585 -28.354 20.871 1.00 39.94 193 ARG A CA 1
ATOM 1632 C C . ARG A 1 193 ? 0.783 -27.693 21.081 1.00 39.94 193 ARG A C 1
ATOM 1634 O O . ARG A 1 193 ? 1.415 -27.960 22.090 1.00 39.94 193 ARG A O 1
ATOM 1641 N N . ILE A 1 194 ? 1.227 -26.846 20.152 1.00 48.72 194 ILE A N 1
ATOM 1642 C CA . ILE A 1 194 ? 2.510 -26.119 20.234 1.00 48.72 194 ILE A CA 1
ATOM 1643 C C . ILE A 1 194 ? 2.362 -24.796 21.011 1.00 48.72 194 ILE A C 1
ATOM 1645 O O . ILE A 1 194 ? 3.347 -24.241 21.485 1.00 48.72 194 ILE A O 1
ATOM 1649 N N . TYR A 1 195 ? 1.136 -24.285 21.151 1.00 36.12 195 TYR A N 1
ATOM 1650 C CA . TYR A 1 195 ? 0.852 -22.988 21.777 1.00 36.12 195 TYR A CA 1
ATOM 1651 C C . TYR A 1 195 ? 0.377 -23.066 23.239 1.00 36.12 195 TYR A C 1
ATOM 1653 O O . TYR A 1 195 ? 0.014 -22.034 23.808 1.00 36.12 195 TYR A O 1
ATOM 1661 N N . LYS A 1 196 ? 0.373 -24.264 23.833 1.00 38.59 196 LYS A N 1
ATOM 1662 C CA . LYS A 1 196 ? 0.149 -24.491 25.264 1.00 38.59 196 LYS A CA 1
ATOM 1663 C C . LYS A 1 196 ? 1.449 -24.965 25.896 1.00 38.59 196 LYS A C 1
ATOM 1665 O O . LYS A 1 196 ? 1.750 -24.472 27.001 1.00 38.59 196 LYS A O 1
#

Sequence (196 aa):
MMMEKRIYNLDNVKVILILLVIIGHTLLNSYGDDGIEYIRFICRCFTMPLFTFISGYLTKKEQAFWKNVKYLLYPCLLFTVVNDILQMLVTPNYVFSWKQPGFAMWYLLALFIYRVLLPYLLRIKYVITLSFLLSWLVGFIPFIGNDYSLSRIFCFLPYFLLGYFVAHENRFSIIKDAIFTKLNWRGYYLCYRIYK

Solvent-accessible surface area (backbone atoms only — not comparable to full-atom values): 10956 Å² total; per-residue (Å²): 139,85,76,75,84,69,62,65,70,59,56,55,51,51,52,54,39,52,52,37,50,49,54,34,57,66,54,63,79,56,80,90,44,73,69,55,52,50,51,38,47,51,32,53,66,49,36,58,47,50,54,35,16,52,53,17,37,73,52,64,85,80,69,63,65,67,57,45,39,62,71,24,49,47,53,29,53,53,51,41,55,54,51,52,53,51,42,54,74,72,36,90,88,59,74,91,56,91,43,55,58,49,96,67,32,42,55,33,50,37,52,42,51,49,63,68,43,40,65,62,50,70,72,43,94,58,43,62,64,51,29,48,53,47,20,55,57,47,74,73,40,80,84,41,51,63,55,60,39,46,33,58,43,43,52,42,43,35,37,22,52,50,20,27,44,51,63,73,40,87,51,45,61,56,49,48,50,55,50,52,62,72,62,67,49,75,62,56,65,58,56,58,64,73,77,110